Protein 2O7G (pdb70)

Solvent-accessible surface area: 9435 Å² total; per-residue (Å²): 138,79,81,85,39,117,50,6,17,58,48,0,62,39,8,20,178,33,67,9,136,8,9,26,35,0,7,112,46,0,51,111,40,0,76,133,51,0,14,140,75,35,76,105,70,19,0,97,90,10,8,79,43,0,10,10,70,1,5,0,23,4,47,168,12,72,40,226,50,35,0,56,77,45,0,42,31,23,0,123,117,4,4,51,59,91,119,215,108,58,71,77,81,44,119,53,5,18,54,45,0,68,41,7,21,180,34,61,6,129,9,14,22,38,0,6,115,47,0,47,113,36,0,78,123,41,0,15,173,82,36,78,98,65,19,0,96,103,12,8,82,46,0,11,10,74,1,4,1,24,4,50,166,12,74,42,224,49,36,0,47,77,47,0,38,33,23,0,122,118,3,6,63,86,79,105,256

Organism: Mycobacterium tuberculosis (strain ATCC 25618 / H37Rv) (NCBI:txid83332)

B-factor: mean 36.87, std 12.85, range [20.0, 115.13]

Nearest PDB structures (foldseek):
  2o7g-assembl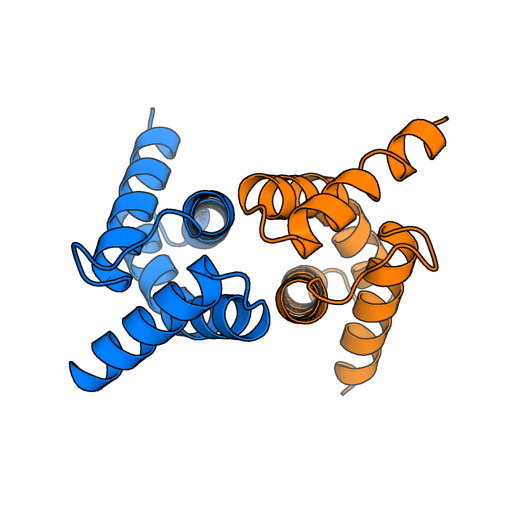y1_A  TM=1.011E+00  e=5.017E-12  Mycobacterium tuberculosis H37Rv
  1or7-assembly3_B  TM=9.271E-01  e=1.040E-03  Escherichia coli
  1or7-assembly3_A  TM=9.168E-01  e=2.052E-03  Escherichia coli
  2mao-assembly1_A  TM=9.004E-01  e=1.732E-03  Escherichia coli DH1
  5or5-assembly1_A  TM=8.502E-01  e=1.380E-03  Escherichia coli K-12

Foldseek 3Di:
DVVLLVLLQVLLQVVLVPDPVSLVVNCVSCLVVLLVLLCPLPHNVCSVVLSVVLSVVCNVCSVVDDPPDTPNVVSVVSSVVSSVVVVD/DVVVLLVLLQVLLLVVLVVDPVSLVVNCVSCLVVLLVLLCVLPHNVCRVVLSVVLSVVCNVCSVPDDPPDGVNVVSVVSSVVSSVVVVD

GO terms:
  GO:0001666 response to hypoxia (P, IEP)
  GO:0009408 response to heat (P, IEP)
  GO:0009410 response to xenobiotic stimulus (P, IEP)
  GO:0009415 response to water (P, IEP)
  GO:0006355 regulation of DNA-templated transcription (P, IDA)

Radius of gyration: 16.18 Å; Cα contacts (8 Å, |Δi|>4): 219; chains: 2; bounding box: 37×31×38 Å

InterPro domains:
  IPR000838 RNA polymerase sigma factor 70, ECF, conserved site [PS01063] (50-81)
  IPR007627 RNA polymerase sigma-70 region 2 [PF04542] (30-93)
  IPR013249 RNA polymerase sigma factor 70, region 4 type 2 [PF08281] (122-174)
  IPR013324 RNA polymerase sigma factor, region 3/4-like [SSF88659] (118-175)
  IPR013325 RNA polymerase sigma factor, region 2 [SSF88946] (6-105)
  IPR014284 RNA polymerase sigma-70-like domain [TIGR02937] (25-174)
  IPR036388 Winged helix-like DNA-binding domain superfamily [G3DSA:1.10.10.10] (116-185)
  IPR039425 RNA polymerase sigma-70-like [PTHR43133] (2-180)

Structure (mmCIF, N/CA/C/O backbone):
data_2O7G
#
_entry.id   2O7G
#
_cell.length_a   85.173
_cell.length_b   85.173
_cell.length_c   79.554
_cell.angle_alpha   90.00
_cell.angle_beta   90.00
_cell.angle_gamma   120.00
#
_symmetry.space_group_name_H-M   'P 61'
#
loop_
_entity.id
_entity.type
_entity.pdbx_description
1 polymer 'Probable RNA polymerase sigma-C factor'
2 non-polymer 'SULFATE ION'
3 water water
#
loop_
_atom_site.group_PDB
_atom_site.id
_atom_site.type_symbol
_atom_site.label_atom_id
_atom_site.label_alt_id
_atom_site.label_comp_id
_atom_site.label_asym_id
_atom_site.label_entity_id
_atom_site.label_seq_id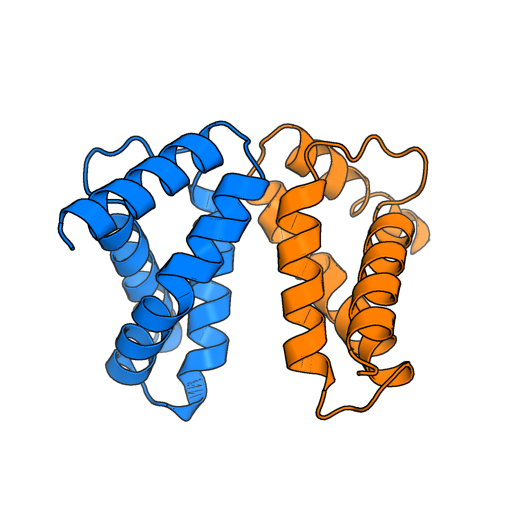
_atom_site.pdbx_PDB_ins_code
_atom_site.Cartn_x
_atom_site.Cartn_y
_atom_site.Cartn_z
_atom_site.occupancy
_atom_site.B_iso_or_equiv
_atom_site.auth_seq_id
_atom_site.auth_comp_id
_atom_site.auth_asym_id
_atom_site.auth_atom_id
_atom_site.pdbx_PDB_model_num
ATOM 1 N N . THR A 1 4 ? -33.562 -15.033 -7.057 1.00 20.00 4 THR A N 1
ATOM 2 C CA . THR A 1 4 ? -33.206 -16.382 -7.481 1.00 20.00 4 THR A CA 1
ATOM 3 C C . THR A 1 4 ? -31.914 -16.382 -8.291 1.00 20.00 4 THR A C 1
ATOM 4 O O . THR A 1 4 ? -31.071 -17.265 -8.134 1.00 64.65 4 THR A O 1
ATOM 8 N N . ALA A 1 5 ? -31.765 -15.385 -9.158 1.00 20.00 5 ALA A N 1
ATOM 9 C CA . ALA A 1 5 ? -30.469 -14.756 -9.387 1.00 20.00 5 ALA A CA 1
ATOM 10 C C . ALA A 1 5 ? -30.053 -13.904 -8.193 1.00 20.00 5 ALA A C 1
ATOM 11 O O . ALA A 1 5 ? -28.867 -13.794 -7.880 1.00 20.00 5 ALA A O 1
ATOM 13 N N . SER A 1 6 ? -31.034 -13.302 -7.530 1.00 20.00 6 SER A N 1
ATOM 14 C CA . SER A 1 6 ? -30.807 -12.658 -6.241 1.00 20.00 6 SER A CA 1
ATOM 15 C C . SER A 1 6 ? -30.337 -13.666 -5.197 1.00 20.00 6 SER A C 1
ATOM 16 O O . SER A 1 6 ? -29.504 -13.351 -4.347 1.00 55.37 6 SER A O 1
ATOM 19 N N . ASP A 1 7 ? -30.877 -14.878 -5.267 1.00 54.88 7 ASP A N 1
ATOM 20 C CA . ASP A 1 7 ? -30.369 -15.982 -4.484 1.00 52.99 7 ASP A CA 1
ATOM 21 C C . ASP A 1 7 ? -28.984 -16.455 -4.782 1.00 50.06 7 ASP A C 1
ATOM 22 O O . ASP A 1 7 ? -28.277 -16.838 -3.911 1.00 49.07 7 ASP A O 1
ATOM 27 N N . ASP A 1 8 ? -28.639 -16.482 -6.042 1.00 46.73 8 ASP A N 1
ATOM 28 C CA . ASP A 1 8 ? -27.273 -16.541 -6.460 1.00 44.63 8 ASP A CA 1
ATOM 29 C C . ASP A 1 8 ? -26.363 -15.444 -6.029 1.00 42.42 8 ASP A C 1
ATOM 30 O O . ASP A 1 8 ? -25.233 -15.676 -5.773 1.00 42.77 8 ASP A O 1
ATOM 35 N N . GLU A 1 9 ? -26.842 -14.230 -5.989 1.00 39.46 9 GLU A N 1
ATOM 36 C CA . GLU A 1 9 ? -26.092 -13.144 -5.454 1.00 36.64 9 GLU A CA 1
ATOM 37 C C . GLU A 1 9 ? -25.847 -13.211 -3.979 1.00 34.73 9 GLU A C 1
ATOM 38 O O . GLU A 1 9 ? -24.793 -12.876 -3.550 1.00 34.18 9 GLU A O 1
ATOM 44 N N . ALA A 1 10 ? -26.806 -13.665 -3.196 1.00 32.87 10 ALA A N 1
ATOM 45 C CA . ALA A 1 10 ? -26.576 -13.806 -1.737 1.00 31.59 10 ALA A CA 1
ATOM 46 C C . ALA A 1 10 ? -25.486 -14.848 -1.483 1.00 31.14 10 ALA A C 1
ATOM 47 O O . ALA A 1 10 ? -24.522 -14.604 -0.712 1.00 31.13 10 ALA A O 1
ATOM 49 N N . VAL A 1 11 ? -25.641 -15.998 -2.157 1.00 29.66 11 VAL A N 1
ATOM 50 C CA . VAL A 1 11 ? -24.696 -17.059 -2.036 1.00 28.83 11 VAL A CA 1
ATOM 51 C C . VAL A 1 11 ? -23.325 -16.578 -2.426 1.00 29.37 11 VAL A C 1
ATOM 52 O O . VAL A 1 11 ? -22.370 -16.846 -1.709 1.00 29.96 11 VAL A O 1
ATOM 56 N N . THR A 1 12 ? -23.206 -15.869 -3.551 1.00 28.79 12 THR A N 1
ATOM 57 C CA . THR A 1 12 ? -21.889 -15.327 -3.911 1.00 27.88 12 THR A CA 1
ATOM 58 C C . THR A 1 12 ? -21.390 -14.318 -2.843 1.00 29.02 12 THR A C 1
ATOM 59 O O . THR A 1 12 ? -20.208 -14.329 -2.483 1.00 29.77 12 THR A O 1
ATOM 63 N N . ALA A 1 13 ? -22.284 -13.452 -2.339 1.00 29.00 13 ALA A N 1
ATOM 64 C CA . ALA A 1 13 ? -21.874 -12.503 -1.314 1.00 29.22 13 ALA A CA 1
ATOM 65 C C . ALA A 1 13 ? -21.411 -13.234 -0.026 1.00 29.67 13 ALA A C 1
ATOM 66 O O . ALA A 1 13 ? -20.371 -12.860 0.518 1.00 30.02 13 ALA A O 1
ATOM 68 N N . LEU A 1 14 ? -22.131 -14.289 0.394 1.00 28.81 14 LEU A N 1
ATOM 69 C CA . LEU A 1 14 ? -21.693 -15.160 1.503 1.00 29.03 14 LEU A CA 1
ATOM 70 C C . LEU A 1 14 ? -20.272 -15.733 1.268 1.00 29.57 14 LEU A C 1
ATOM 71 O O . LEU A 1 14 ? -19.426 -15.794 2.181 1.00 29.52 14 LEU A O 1
ATOM 76 N N . ALA A 1 15 ? -20.026 -16.163 0.031 1.00 29.97 15 ALA A N 1
ATOM 77 C CA . ALA A 1 15 ? -18.797 -16.816 -0.270 1.00 30.47 15 ALA A CA 1
ATOM 78 C C . ALA A 1 15 ? -17.677 -15.797 -0.123 1.00 31.44 15 ALA A C 1
ATOM 79 O O . ALA A 1 15 ? -16.599 -16.123 0.381 1.00 30.76 15 ALA A O 1
ATOM 81 N N . LEU A 1 16 ? -17.963 -14.561 -0.540 1.00 33.37 16 LEU A N 1
ATOM 82 C CA . LEU A 1 16 ? -16.950 -13.503 -0.567 1.00 35.38 16 LEU A CA 1
ATOM 83 C C . LEU A 1 16 ? -16.597 -13.085 0.832 1.00 35.63 16 LEU A C 1
ATOM 84 O O . LEU A 1 16 ? -15.419 -12.905 1.154 1.00 36.80 16 LEU A O 1
ATOM 89 N N . SER A 1 17 ? -17.611 -12.970 1.668 1.00 35.08 17 SER A N 1
ATOM 90 C CA . SER A 1 17 ? -17.378 -12.638 3.040 1.00 35.27 17 SER A CA 1
ATOM 91 C C . SER A 1 17 ? -16.650 -13.799 3.800 1.00 35.39 17 SER A C 1
ATOM 92 O O . SER A 1 17 ? -15.696 -13.543 4.588 1.00 35.68 17 SER A O 1
ATOM 95 N N . ALA A 1 18 ? -17.065 -15.049 3.543 1.00 34.21 18 ALA A N 1
ATOM 96 C CA . ALA A 1 18 ? -16.367 -16.207 4.082 1.00 33.26 18 ALA A CA 1
ATOM 97 C C . ALA A 1 18 ? -14.909 -16.239 3.624 1.00 33.29 18 ALA A C 1
ATOM 98 O O . ALA A 1 18 ? -14.046 -16.451 4.436 1.00 33.10 18 ALA A O 1
ATOM 100 N N . ALA A 1 19 ? -14.625 -16.051 2.338 1.00 33.64 19 ALA A N 1
ATOM 101 C CA . ALA A 1 19 ? -13.242 -15.892 1.870 1.00 34.64 19 ALA A CA 1
ATOM 102 C C . ALA A 1 19 ? -12.441 -14.847 2.699 1.00 35.51 19 ALA A C 1
ATOM 103 O O . ALA A 1 19 ? -11.270 -15.005 2.902 1.00 35.72 19 ALA A O 1
ATOM 105 N N . LYS A 1 20 ? -13.072 -13.777 3.163 1.00 36.67 20 LYS A N 1
ATOM 106 C CA . LYS A 1 20 ? -12.385 -12.807 3.982 1.00 37.98 20 LYS A CA 1
ATOM 107 C C . LYS A 1 20 ? -12.314 -13.188 5.454 1.00 37.61 20 LYS A C 1
ATOM 108 O O . LYS A 1 20 ? -12.020 -12.347 6.271 1.00 39.04 20 LYS A O 1
ATOM 114 N N . GLY A 1 21 ? -12.586 -14.422 5.822 1.00 36.53 21 GLY A N 1
ATOM 115 C CA . GLY A 1 21 ? -12.431 -14.809 7.210 1.00 34.83 21 GLY A CA 1
ATOM 116 C C . GLY A 1 21 ? -13.670 -14.680 8.068 1.00 34.87 21 GLY A C 1
ATOM 117 O O . GLY A 1 21 ? -13.573 -14.812 9.277 1.00 36.06 21 GLY A O 1
ATOM 118 N N . ASN A 1 22 ? -14.842 -14.432 7.490 1.00 34.06 22 ASN A N 1
ATOM 119 C CA . ASN A 1 22 ? -16.080 -14.450 8.268 1.00 33.34 22 ASN A CA 1
ATOM 120 C C . ASN A 1 22 ? -16.670 -15.882 8.439 1.00 33.31 22 ASN A C 1
ATOM 121 O O . ASN A 1 22 ? -17.227 -16.469 7.507 1.00 33.48 22 ASN A O 1
ATOM 126 N N . GLY A 1 23 ? -16.572 -16.438 9.637 1.00 33.04 23 GLY A N 1
ATOM 127 C CA . GLY A 1 23 ? -17.110 -17.751 9.916 1.00 32.13 23 GLY A CA 1
ATOM 128 C C . GLY A 1 23 ? -18.629 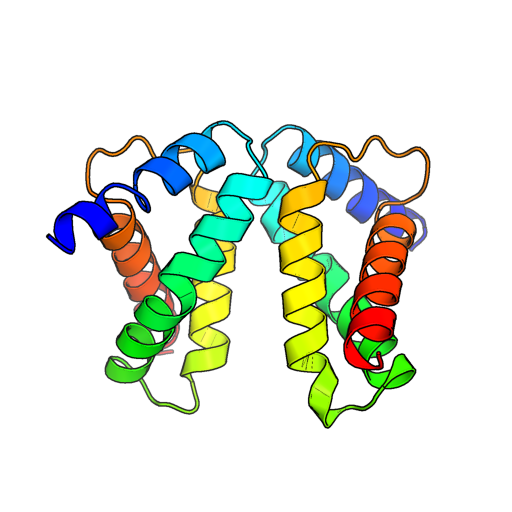-17.862 9.795 1.00 32.58 23 GLY A C 1
ATOM 129 O O . GLY A 1 23 ? -19.132 -18.929 9.354 1.00 31.30 23 GLY A O 1
ATOM 130 N N . ARG A 1 24 ? -19.378 -16.786 10.165 1.00 32.40 24 ARG A N 1
ATOM 131 C CA . ARG A 1 24 ? -20.848 -16.880 10.076 1.00 32.27 24 ARG A CA 1
ATOM 132 C C . ARG A 1 24 ? -21.348 -16.877 8.614 1.00 31.47 24 ARG A C 1
ATOM 133 O O . ARG A 1 24 ? -22.398 -17.462 8.270 1.00 31.62 24 ARG A O 1
ATOM 141 N N . ALA A 1 25 ? -20.574 -16.213 7.768 1.00 30.27 25 ALA A N 1
ATOM 142 C CA . ALA A 1 25 ? -20.802 -16.202 6.356 1.00 29.51 25 ALA A CA 1
ATOM 143 C C . ALA A 1 25 ? -20.544 -17.625 5.854 1.00 29.39 25 ALA A C 1
ATOM 144 O O . ALA A 1 25 ? -21.414 -18.190 5.163 1.00 29.81 25 ALA A O 1
ATOM 146 N N . LEU A 1 26 ? -19.406 -18.230 6.237 1.00 27.91 26 LEU A N 1
ATOM 147 C CA . LEU A 1 26 ? -19.092 -19.584 5.796 1.00 26.94 26 LEU A CA 1
ATOM 148 C C . LEU A 1 26 ? -20.179 -20.550 6.239 1.00 27.11 26 LEU A C 1
ATOM 149 O O . LEU A 1 26 ? -20.660 -21.361 5.472 1.00 28.10 26 LEU A O 1
ATOM 154 N N . GLU A 1 27 ?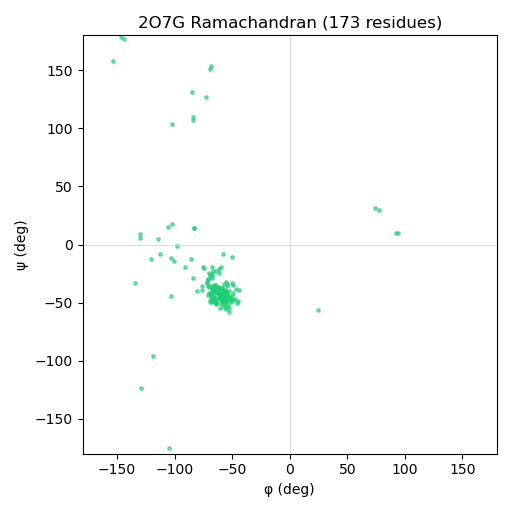 -20.585 -20.456 7.485 1.00 25.68 27 GLU A N 1
ATOM 155 C CA . GLU A 1 27 ? -21.577 -21.358 7.947 1.00 25.47 27 GLU A CA 1
ATOM 156 C C . GLU A 1 27 ? -22.859 -21.245 7.114 1.00 26.07 27 GLU A C 1
ATOM 157 O O . GLU A 1 27 ? -23.411 -22.265 6.655 1.00 26.53 27 GLU A O 1
ATOM 163 N N . ALA A 1 28 ? -23.343 -20.006 6.965 1.00 26.49 28 ALA A N 1
ATOM 164 C CA . ALA A 1 28 ? -24.579 -19.686 6.244 1.00 26.18 28 ALA A CA 1
ATOM 165 C C . ALA A 1 28 ? -24.468 -20.170 4.786 1.00 26.29 28 ALA A C 1
ATOM 166 O O . ALA A 1 28 ? -25.378 -20.792 4.286 1.00 27.26 28 ALA A O 1
ATOM 168 N N . PHE A 1 29 ? -23.330 -19.938 4.144 1.00 25.59 29 PHE A N 1
ATOM 169 C CA . PHE A 1 29 ? -23.089 -20.424 2.806 1.00 25.45 29 PHE A CA 1
ATOM 170 C C . PHE A 1 29 ? -23.276 -21.932 2.689 1.00 26.07 29 PHE A C 1
ATOM 171 O O . PHE A 1 29 ? -23.872 -22.430 1.699 1.00 26.91 29 PHE A O 1
ATOM 179 N N . ILE A 1 30 ? -22.760 -22.674 3.671 1.00 26.03 30 ILE A N 1
ATOM 180 C CA . ILE A 1 30 ? -22.895 -24.136 3.663 1.00 25.86 30 ILE A CA 1
ATOM 181 C C . ILE A 1 30 ? -24.331 -24.568 3.839 1.00 26.14 30 ILE A C 1
ATOM 182 O O . ILE A 1 30 ? -24.821 -25.423 3.106 1.00 27.30 30 ILE A O 1
ATOM 187 N N . LYS A 1 31 ? -25.028 -23.959 4.784 1.00 26.44 31 LYS A N 1
ATOM 188 C CA . LYS A 1 31 ? -26.475 -24.139 4.915 1.00 26.22 31 LYS A CA 1
ATOM 189 C C . LYS A 1 31 ? -27.194 -23.818 3.611 1.00 25.99 31 LYS A C 1
ATOM 190 O O . LYS A 1 31 ? -28.035 -24.591 3.134 1.00 26.26 31 LYS A O 1
ATOM 196 N N . ALA A 1 32 ? -26.832 -22.709 2.994 1.00 25.16 32 ALA A N 1
ATOM 197 C CA . ALA A 1 32 ? -27.541 -22.269 1.819 1.00 25.47 32 ALA A CA 1
ATOM 198 C C . ALA A 1 32 ? -27.313 -23.172 0.614 1.00 25.97 32 ALA A C 1
ATOM 199 O O . ALA A 1 32 ? -28.152 -23.222 -0.224 1.00 26.30 32 ALA A O 1
ATOM 201 N N . THR A 1 33 ? -26.196 -23.882 0.528 1.00 26.82 33 THR A N 1
ATOM 202 C CA . THR A 1 33 ? -25.899 -24.621 -0.691 1.00 27.50 33 THR A CA 1
ATOM 203 C C . THR A 1 33 ? -25.938 -26.113 -0.505 1.00 28.88 33 THR A C 1
ATOM 204 O O . THR A 1 33 ? -25.852 -26.846 -1.498 1.00 28.45 33 THR A O 1
ATOM 208 N N . GLN A 1 34 ? -26.062 -26.576 0.738 1.00 31.07 34 GLN A N 1
ATOM 209 C CA . GLN A 1 34 ? -25.938 -28.019 1.014 1.00 35.07 34 GLN A CA 1
ATOM 210 C C . GLN A 1 34 ? -26.861 -28.898 0.129 1.00 35.68 34 GLN A C 1
ATOM 211 O O . GLN A 1 34 ? -26.514 -29.974 -0.342 1.00 35.58 34 GLN A O 1
ATOM 217 N N . GLN A 1 35 ? -28.061 -28.414 -0.072 1.00 37.48 35 GLN A N 1
ATOM 218 C CA . GLN A 1 35 ? -29.082 -29.130 -0.780 1.00 39.28 35 GLN A CA 1
ATOM 219 C C . GLN A 1 35 ? -28.745 -29.247 -2.265 1.00 37.79 35 GLN A C 1
ATOM 220 O O . GLN A 1 35 ? -28.860 -30.339 -2.843 1.00 37.39 35 GLN A O 1
ATOM 226 N N . ASP A 1 36 ? -28.364 -28.128 -2.882 1.00 35.91 36 ASP A N 1
ATOM 227 C CA . ASP A 1 36 ? -27.828 -28.174 -4.237 1.00 35.30 36 ASP A CA 1
ATOM 228 C C . ASP A 1 36 ? -26.643 -29.106 -4.414 1.00 34.92 36 ASP A C 1
ATOM 229 O O . ASP A 1 36 ? -26.570 -29.764 -5.438 1.00 36.08 36 ASP A O 1
ATOM 234 N N . VAL A 1 37 ? -25.698 -29.140 -3.473 1.00 33.60 37 VAL A N 1
ATOM 235 C CA . VAL A 1 37 ? -24.542 -29.991 -3.623 1.00 32.21 37 VAL A CA 1
ATOM 236 C C . VAL A 1 37 ? -25.001 -31.433 -3.552 1.00 32.66 37 VAL A C 1
ATOM 237 O O . VAL A 1 37 ? -24.627 -32.278 -4.376 1.00 32.07 37 VAL A O 1
ATOM 241 N N . TRP A 1 38 ? -25.859 -31.717 -2.589 1.00 33.73 38 TRP A N 1
ATOM 242 C CA . TRP A 1 38 ? -26.335 -33.085 -2.441 1.00 34.16 38 TRP A CA 1
ATOM 243 C C . TRP A 1 38 ? -27.065 -33.539 -3.686 1.00 34.28 38 TRP A C 1
ATOM 244 O O . TRP A 1 38 ? -26.694 -34.512 -4.242 1.00 34.10 38 TRP A O 1
ATOM 255 N N . ARG A 1 39 ? -28.071 -32.834 -4.163 1.00 34.77 39 ARG A N 1
ATOM 256 C CA . ARG A 1 39 ? -28.703 -33.260 -5.412 1.00 36.18 39 ARG A CA 1
ATOM 257 C C . ARG A 1 39 ? -27.777 -33.493 -6.636 1.00 35.45 39 ARG A C 1
ATOM 258 O O . ARG A 1 39 ? -27.861 -34.514 -7.316 1.00 35.60 39 ARG A O 1
ATOM 266 N N . PHE A 1 40 ? -26.878 -32.560 -6.895 1.00 34.25 40 PHE A N 1
ATOM 267 C CA . PHE A 1 40 ? -25.882 -32.731 -7.945 1.00 33.29 40 PHE A CA 1
ATOM 268 C C . PHE A 1 40 ? -25.032 -34.024 -7.743 1.00 33.56 40 PHE A C 1
ATOM 269 O O . PHE A 1 40 ? -24.836 -34.886 -8.614 1.00 33.26 40 PHE A O 1
ATOM 277 N N . VAL A 1 41 ? -24.520 -34.166 -6.554 1.00 33.85 41 VAL A N 1
ATOM 278 C CA . VAL A 1 41 ? -23.652 -35.262 -6.245 1.00 33.44 41 VAL A CA 1
ATOM 279 C C . VAL A 1 41 ? -24.402 -36.649 -6.251 1.00 34.11 41 VAL A C 1
ATOM 280 O O . VAL A 1 41 ? -23.851 -37.674 -6.717 1.00 33.22 41 VAL A O 1
ATOM 284 N N . ALA A 1 42 ? -25.673 -36.655 -5.796 1.00 34.91 42 ALA A N 1
ATOM 285 C CA . ALA A 1 42 ? -26.550 -37.845 -5.704 1.00 35.66 42 ALA A CA 1
ATOM 286 C C . ALA A 1 42 ? -26.672 -38.423 -7.077 1.00 38.16 42 ALA A C 1
ATOM 287 O O . ALA A 1 42 ? -27.180 -39.527 -7.355 1.00 40.55 42 ALA A O 1
ATOM 289 N N . TYR A 1 43 ? -26.157 -37.706 -8.006 1.00 39.00 43 TYR A N 1
ATOM 290 C CA . TYR A 1 43 ? -26.746 -37.881 -9.201 1.00 38.97 43 TYR A CA 1
ATOM 291 C C . TYR A 1 43 ? -25.715 -38.033 -10.308 1.00 39.34 43 TYR A C 1
ATOM 292 O O . TYR A 1 43 ? -25.932 -38.793 -11.242 1.00 39.72 43 TYR A O 1
ATOM 301 N N . LEU A 1 44 ? -24.587 -37.339 -10.159 1.00 39.17 44 LEU A N 1
ATOM 302 C CA . LEU A 1 44 ? -23.343 -37.807 -10.694 1.00 39.14 44 LEU A CA 1
ATOM 303 C C . LEU A 1 44 ? -22.977 -39.208 -10.166 1.00 40.63 44 LEU A C 1
ATOM 304 O O . LEU A 1 44 ? -22.381 -39.979 -10.929 1.00 41.58 44 LEU A O 1
ATOM 309 N N . SER A 1 45 ? -23.307 -39.569 -8.907 1.00 41.68 45 SER A N 1
ATOM 310 C CA . SER A 1 45 ? -23.222 -41.002 -8.538 1.00 43.62 45 SER A CA 1
ATOM 311 C C . SER A 1 45 ? -24.532 -41.648 -8.098 1.00 44.92 45 SER A C 1
ATOM 312 O O . SER A 1 45 ? -25.308 -42.115 -8.962 1.00 45.90 45 SER A O 1
ATOM 315 N N . ASP A 1 46 ? -24.793 -41.714 -6.790 1.00 45.20 46 ASP A N 1
ATOM 316 C CA . ASP A 1 46 ?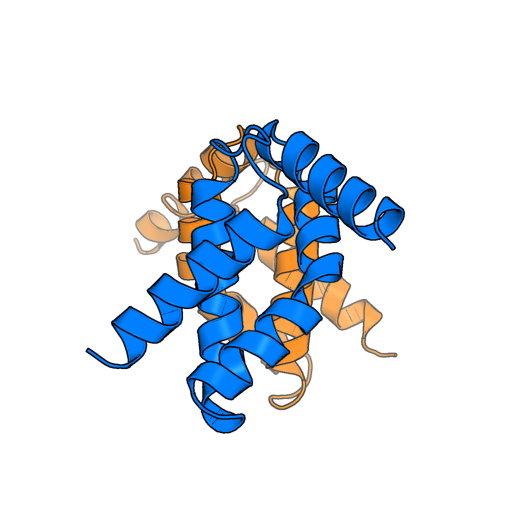 -26.071 -42.286 -6.346 1.00 45.70 46 ASP A CA 1
ATOM 317 C C . ASP A 1 46 ? -26.461 -41.705 -5.000 1.00 45.44 46 ASP A C 1
ATOM 318 O O . ASP A 1 46 ? -25.594 -41.214 -4.249 1.00 46.01 46 ASP A O 1
ATOM 323 N N . VAL A 1 47 ? -27.763 -41.777 -4.706 1.00 44.75 47 VAL A N 1
ATOM 324 C CA . VAL A 1 47 ? -28.322 -41.429 -3.403 1.00 43.93 47 VAL A CA 1
ATOM 325 C C . VAL A 1 47 ? -27.479 -42.015 -2.233 1.00 44.24 47 VAL A C 1
ATOM 326 O O . VAL A 1 47 ? -27.229 -41.358 -1.217 1.00 44.67 47 VAL A O 1
ATOM 330 N N . GLY A 1 48 ? -26.986 -43.231 -2.384 1.00 43.93 48 GLY A N 1
ATOM 331 C CA . GLY A 1 48 ? -26.258 -43.841 -1.285 1.00 43.45 48 GLY A CA 1
ATOM 332 C C . GLY A 1 48 ? -24.943 -43.180 -0.918 1.00 43.66 48 GLY A C 1
ATOM 333 O O . GLY A 1 48 ? -24.593 -43.143 0.236 1.00 43.72 48 GLY A O 1
ATOM 334 N N . SER A 1 49 ? -24.202 -42.661 -1.899 1.00 43.46 49 SER A N 1
ATOM 335 C CA . SER A 1 49 ? -22.891 -42.064 -1.625 1.00 42.67 49 SER A CA 1
ATOM 336 C C . SER A 1 49 ? -22.939 -40.535 -1.511 1.00 41.86 49 SER A C 1
ATOM 337 O O . SER A 1 49 ? -21.894 -39.900 -1.249 1.00 42.38 49 SER A O 1
ATOM 340 N N . ALA A 1 50 ? -24.135 -39.956 -1.696 1.00 40.16 50 ALA A N 1
ATOM 341 C CA . ALA A 1 50 ? -24.302 -38.497 -1.782 1.00 39.09 50 ALA A CA 1
ATOM 342 C C . ALA A 1 50 ? -23.890 -37.770 -0.512 1.00 38.84 50 ALA A C 1
ATOM 343 O O . ALA A 1 50 ? -23.270 -36.737 -0.571 1.00 39.45 50 ALA A O 1
ATOM 345 N N . ASP A 1 51 ? -24.214 -38.329 0.650 1.00 39.19 51 ASP A N 1
ATOM 346 C CA . ASP A 1 51 ? -23.798 -37.751 1.955 1.00 37.92 51 ASP A CA 1
ATOM 347 C C . ASP A 1 51 ? -22.311 -37.602 2.086 1.00 37.37 51 ASP A C 1
ATOM 348 O O . ASP A 1 51 ? -21.857 -36.510 2.378 1.00 37.21 51 ASP A O 1
ATOM 353 N N . ASP A 1 52 ? -21.572 -38.694 1.873 1.00 37.09 52 ASP A N 1
ATOM 354 C CA . ASP A 1 52 ? -20.108 -38.685 1.880 1.00 37.08 52 ASP A CA 1
ATOM 355 C C . ASP A 1 52 ? -19.548 -37.657 0.925 1.00 36.12 52 ASP A C 1
ATOM 356 O O . ASP A 1 52 ? -18.648 -36.915 1.276 1.00 36.44 52 ASP A O 1
ATOM 360 N N . LEU A 1 53 ? -20.043 -37.652 -0.304 1.00 35.01 53 LEU A N 1
ATOM 361 C CA . LEU A 1 53 ? -19.516 -36.780 -1.328 1.00 34.17 53 LEU A CA 1
ATOM 362 C C . LEU A 1 53 ? -19.885 -35.316 -1.056 1.00 34.15 53 LEU A C 1
ATOM 363 O O . LEU A 1 53 ? -19.078 -34.388 -1.304 1.00 33.56 53 LEU A O 1
ATOM 368 N N . THR A 1 54 ? -21.089 -35.097 -0.513 1.00 33.12 54 THR A N 1
ATOM 369 C CA . THR A 1 54 ? -21.463 -33.762 -0.078 1.00 32.67 54 THR A CA 1
ATOM 370 C C . THR A 1 54 ? -20.509 -33.205 1.003 1.00 33.26 54 THR A C 1
ATOM 371 O O . THR A 1 54 ? -20.048 -32.089 0.867 1.00 33.76 54 THR A O 1
ATOM 375 N N . GLN A 1 55 ? -20.192 -33.982 2.043 1.00 33.55 55 GLN A N 1
ATOM 376 C CA . GLN A 1 55 ? -19.179 -33.588 3.064 1.00 34.50 55 GLN A CA 1
ATOM 377 C C . GLN A 1 55 ? -17.927 -33.067 2.428 1.00 33.07 55 GLN A C 1
ATOM 378 O O . GLN A 1 55 ? -17.223 -32.292 3.058 1.00 33.48 55 GLN A O 1
ATOM 384 N N . GLU A 1 56 ? -17.483 -33.638 1.316 1.00 31.69 56 GLU A N 1
ATOM 385 C CA . GLU A 1 56 ? -16.098 -34.008 1.103 1.00 30.46 56 GLU A CA 1
ATOM 386 C C . GLU A 1 56 ? -15.957 -32.726 0.188 1.00 29.04 56 GLU A C 1
ATOM 387 O O . GLU A 1 56 ? -15.069 -31.898 0.348 1.00 27.80 56 GLU A O 1
ATOM 393 N N . THR A 1 57 ? -16.946 -32.518 -0.673 1.00 27.77 57 THR A N 1
ATOM 394 C CA . THR A 1 57 ? -17.135 -31.221 -1.334 1.00 27.35 57 THR A CA 1
ATOM 395 C C . THR A 1 57 ? -17.030 -30.023 -0.395 1.00 26.70 57 THR A C 1
ATOM 396 O O . THR A 1 57 ? -16.249 -29.089 -0.660 1.00 26.62 57 THR A O 1
ATOM 400 N N . PHE A 1 58 ? -17.757 -30.051 0.718 1.00 25.22 58 PHE A N 1
ATOM 401 C CA . PHE A 1 58 ? -17.657 -28.939 1.654 1.00 24.42 58 PHE A CA 1
ATOM 402 C C . PHE A 1 58 ? -16.320 -28.811 2.351 1.00 25.67 58 PHE A C 1
ATOM 403 O O . PHE A 1 58 ? -15.838 -27.691 2.597 1.00 26.25 58 PHE A O 1
ATOM 411 N N . LEU A 1 59 ? -15.709 -29.949 2.704 1.00 25.92 59 LEU A N 1
ATOM 412 C CA . LEU A 1 59 ? -14.381 -29.919 3.269 1.00 25.39 59 LEU A CA 1
ATOM 413 C C . LEU A 1 59 ? -13.393 -29.171 2.310 1.00 25.55 59 LEU A C 1
ATOM 414 O O . LEU A 1 59 ? -12.813 -28.131 2.681 1.00 24.72 59 LEU A O 1
ATOM 419 N N . ARG A 1 60 ? -13.310 -29.633 1.047 1.00 25.87 60 ARG A N 1
ATOM 420 C CA . ARG A 1 60 ? -12.536 -28.929 0.012 1.00 25.76 60 ARG A CA 1
ATOM 421 C C . ARG A 1 60 ? -13.043 -27.530 -0.155 1.00 26.04 60 ARG A C 1
ATOM 422 O O . ARG A 1 60 ? -12.246 -26.637 -0.314 1.00 27.14 60 ARG A O 1
ATOM 430 N N . ALA A 1 61 ? -14.357 -27.315 -0.117 1.00 25.79 61 ALA A N 1
ATOM 431 C CA . ALA A 1 61 ? -14.817 -25.919 -0.221 1.00 25.54 61 ALA A CA 1
ATOM 432 C C . ALA A 1 61 ? -14.176 -25.076 0.884 1.00 25.37 61 ALA A C 1
ATOM 433 O O . ALA A 1 61 ? -13.632 -24.002 0.596 1.00 26.16 61 ALA A O 1
ATOM 435 N N . ILE A 1 62 ? -14.223 -25.563 2.128 1.00 25.42 62 ILE A N 1
ATOM 436 C CA . ILE A 1 62 ? -13.705 -24.809 3.278 1.00 25.56 62 ILE A CA 1
ATOM 437 C C . ILE A 1 62 ? -12.225 -24.458 3.039 1.00 26.18 62 ILE A C 1
ATOM 438 O O . ILE A 1 62 ? -11.791 -23.310 3.200 1.00 25.78 62 ILE A O 1
ATOM 443 N N . GLY A 1 63 ? -11.496 -25.449 2.565 1.00 27.16 63 GLY A N 1
ATOM 444 C CA . GLY A 1 63 ? -10.101 -25.272 2.267 1.00 28.69 63 GLY A CA 1
ATOM 445 C C . GLY A 1 63 ? -9.780 -24.341 1.108 1.00 30.05 63 GLY A C 1
ATOM 446 O O . GLY A 1 63 ? -8.659 -23.790 1.081 1.00 31.83 63 GLY A O 1
ATOM 447 N N . ALA A 1 64 ? -10.693 -24.156 0.145 1.00 30.20 64 ALA A N 1
ATOM 448 C CA . ALA A 1 64 ? -10.412 -23.300 -1.036 1.00 30.96 64 ALA A CA 1
ATOM 449 C C . ALA A 1 64 ? -11.026 -21.898 -0.924 1.00 32.68 64 ALA A C 1
ATOM 450 O O . ALA A 1 64 ? -10.612 -20.944 -1.586 1.00 33.66 64 ALA A O 1
ATOM 452 N N . ILE A 1 65 ? -11.932 -21.708 -0.004 1.00 34.15 65 ILE A N 1
ATOM 453 C CA . ILE A 1 65 ? -12.734 -20.540 -0.071 1.00 34.74 65 ILE A CA 1
ATOM 454 C C . ILE A 1 65 ? -12.003 -19.255 0.081 1.00 37.11 65 ILE A C 1
ATOM 455 O O . ILE A 1 65 ? -12.456 -18.246 -0.363 1.00 37.93 65 ILE A O 1
ATOM 460 N N . PRO A 1 66 ? -10.844 -19.280 0.690 1.00 38.75 66 PRO A N 1
ATOM 461 C CA . PRO A 1 66 ? -10.085 -18.066 0.844 1.00 40.25 66 PRO A CA 1
ATOM 462 C C . PRO A 1 66 ? -9.575 -17.527 -0.453 1.00 41.05 66 PRO A C 1
ATOM 463 O O . PRO A 1 66 ? -9.252 -16.376 -0.553 1.00 42.65 66 PRO A O 1
ATOM 467 N N . ARG A 1 67 ? -9.520 -18.353 -1.461 1.00 20.00 67 ARG A N 1
ATOM 468 C CA . ARG A 1 67 ? -9.119 -17.901 -2.757 1.00 20.00 67 ARG A CA 1
ATOM 469 C C . ARG A 1 67 ? -10.283 -17.715 -3.705 1.00 20.00 67 ARG A C 1
ATOM 470 O O . ARG A 1 67 ? -10.110 -17.667 -4.887 1.00 44.51 67 ARG A O 1
ATOM 478 N N . PHE A 1 68 ? -11.481 -17.626 -3.186 1.00 43.35 68 PHE A N 1
ATOM 479 C CA . PHE A 1 68 ? -12.594 -17.338 -4.028 1.00 42.94 68 PHE A CA 1
ATOM 480 C C . PHE A 1 68 ? -12.651 -15.858 -4.165 1.00 44.74 68 PHE A C 1
ATOM 481 O O . PHE A 1 68 ? -12.572 -15.152 -3.199 1.00 45.25 68 PHE A O 1
ATOM 489 N N . SER A 1 69 ? -12.771 -15.379 -5.382 1.00 45.84 69 SER A N 1
ATOM 490 C CA . SER A 1 69 ? -12.846 -13.918 -5.620 1.00 47.32 69 SER A CA 1
ATOM 491 C C . SER A 1 69 ? -14.013 -13.492 -6.530 1.00 47.55 69 SER A C 1
ATOM 492 O O . SER A 1 69 ? -14.123 -12.298 -6.865 1.00 47.85 69 SER A O 1
ATOM 495 N N . ALA A 1 70 ? -14.876 -14.437 -6.909 1.00 47.38 70 ALA A N 1
ATOM 496 C CA . ALA A 1 70 ? -16.066 -14.143 -7.740 1.00 47.21 70 ALA A CA 1
ATOM 497 C C . ALA A 1 70 ? -15.740 -13.954 -9.237 1.00 47.34 70 ALA A C 1
ATOM 498 O O . ALA A 1 70 ? -16.448 -13.255 -9.973 1.00 46.80 70 ALA A O 1
ATOM 500 N N . ARG A 1 71 ? -14.691 -14.626 -9.692 1.00 47.59 71 ARG A N 1
ATOM 501 C CA . ARG A 1 71 ? -14.481 -14.699 -11.133 1.00 48.85 71 ARG A CA 1
ATOM 502 C C . ARG A 1 71 ? -15.692 -15.398 -11.750 1.00 46.63 71 ARG A C 1
ATOM 503 O O . ARG A 1 71 ? -15.983 -15.209 -12.892 1.00 47.60 71 ARG A O 1
ATOM 511 N N . SER A 1 72 ? -16.438 -16.152 -10.953 1.00 45.08 72 SER A N 1
ATOM 512 C CA . SER A 1 72 ? -17.697 -16.806 -11.367 1.00 42.56 72 SER A CA 1
ATOM 513 C C . SER A 1 72 ? -18.638 -16.769 -10.161 1.00 40.89 72 SER A C 1
ATOM 514 O O . SER A 1 72 ? -18.221 -16.311 -9.107 1.00 40.65 72 SER A O 1
ATOM 517 N N . SER A 1 73 ? -19.884 -17.244 -10.277 1.00 38.29 73 SER A N 1
ATOM 518 C CA . SER A 1 73 ? -20.683 -17.325 -9.070 1.00 36.65 73 SER A CA 1
ATOM 519 C C . SER A 1 73 ? -20.120 -18.416 -8.087 1.00 36.55 73 SER A C 1
ATOM 520 O O . SER A 1 73 ? -19.491 -19.400 -8.516 1.00 36.92 73 SER A O 1
ATOM 523 N N . ALA A 1 74 ? -20.371 -18.245 -6.792 1.00 35.16 74 ALA A N 1
ATOM 524 C CA . ALA A 1 74 ? -20.013 -19.231 -5.776 1.00 34.27 74 ALA A CA 1
ATOM 525 C C . ALA A 1 74 ? -20.654 -20.582 -6.070 1.00 34.07 74 ALA A C 1
ATOM 526 O O . ALA A 1 74 ? -20.020 -21.615 -5.888 1.00 34.03 74 ALA A O 1
ATOM 528 N N . ARG A 1 75 ? -21.899 -20.585 -6.535 1.00 34.48 75 ARG A N 1
ATOM 529 C CA . ARG A 1 75 ? -22.568 -21.836 -6.950 1.00 35.12 75 ARG A CA 1
ATOM 530 C C . ARG A 1 75 ? -21.804 -22.595 -8.063 1.00 34.34 75 ARG A C 1
ATOM 531 O O . ARG A 1 75 ? -21.692 -23.816 -7.979 1.00 34.64 75 ARG A O 1
ATOM 539 N N . THR A 1 76 ? -21.274 -21.900 -9.071 1.00 32.27 76 THR A N 1
ATOM 540 C CA . THR A 1 76 ? -20.511 -22.588 -10.090 1.00 31.49 76 THR A CA 1
ATOM 541 C C . THR A 1 76 ? -19.177 -23.111 -9.542 1.00 31.29 76 THR A C 1
ATOM 542 O O . THR A 1 76 ? -18.807 -24.268 -9.759 1.00 31.89 76 THR A O 1
ATOM 546 N N . TRP A 1 77 ? -18.454 -22.232 -8.866 1.00 29.78 77 TRP A N 1
ATOM 547 C CA . TRP A 1 77 ? -17.249 -22.569 -8.171 1.00 29.54 77 TRP A CA 1
ATOM 548 C C . TRP A 1 77 ? -17.435 -23.841 -7.300 1.00 29.74 77 TRP A C 1
ATOM 549 O O . TRP A 1 77 ? -16.605 -24.793 -7.333 1.00 30.24 77 TRP A O 1
ATOM 560 N N . LEU A 1 78 ? -18.537 -23.862 -6.550 1.00 28.28 78 LEU A N 1
ATOM 561 C CA . LEU A 1 78 ? -18.774 -24.912 -5.598 1.00 27.34 78 LEU A CA 1
ATOM 562 C C . LEU A 1 78 ? -19.093 -26.198 -6.301 1.00 28.05 78 LEU A C 1
ATOM 563 O O . LEU A 1 78 ? -18.598 -27.270 -5.903 1.00 28.53 78 LEU A O 1
ATOM 568 N N . LEU A 1 79 ? -19.938 -26.119 -7.334 1.00 28.61 79 LEU A N 1
ATOM 569 C CA . LEU A 1 79 ? -20.273 -27.313 -8.138 1.00 27.73 79 LEU A CA 1
ATOM 570 C C . LEU A 1 79 ? -19.078 -27.802 -8.934 1.00 27.37 79 LEU A C 1
ATOM 571 O O . LEU A 1 79 ? -18.949 -28.999 -9.115 1.00 27.42 79 LEU A O 1
ATOM 576 N N . ALA A 1 80 ? -18.158 -26.907 -9.307 1.00 26.89 80 ALA A N 1
ATOM 577 C CA . ALA A 1 80 ? -16.881 -27.332 -9.909 1.00 25.98 80 ALA A CA 1
ATOM 578 C C . ALA A 1 80 ? -16.090 -28.187 -8.907 1.00 26.55 80 ALA A C 1
ATOM 579 O O . ALA A 1 80 ? -15.486 -29.194 -9.262 1.00 27.18 80 ALA A O 1
ATOM 581 N N . ILE A 1 81 ? -16.126 -27.823 -7.635 1.00 26.96 81 ILE A N 1
ATOM 582 C CA . ILE A 1 81 ? -15.449 -28.650 -6.638 1.00 27.26 81 ILE A CA 1
ATOM 583 C C . ILE A 1 81 ? -16.138 -29.978 -6.558 1.00 28.63 81 ILE A C 1
ATOM 584 O O . ILE A 1 81 ? -15.456 -31.006 -6.621 1.00 30.31 81 ILE A O 1
ATOM 589 N N . ALA A 1 82 ? -17.465 -29.968 -6.444 1.00 28.86 82 ALA A N 1
ATOM 590 C CA . ALA A 1 82 ? -18.260 -31.202 -6.437 1.00 29.65 82 ALA A CA 1
ATOM 591 C C . ALA A 1 82 ? -17.927 -32.174 -7.572 1.00 30.44 82 ALA A C 1
ATOM 592 O O . ALA A 1 82 ? -17.888 -33.376 -7.348 1.00 30.31 82 ALA A O 1
ATOM 594 N N . ARG A 1 83 ? -17.718 -31.668 -8.783 1.00 31.41 83 ARG A N 1
ATOM 595 C CA . ARG A 1 83 ? -17.264 -32.523 -9.855 1.00 33.12 83 ARG A CA 1
ATOM 596 C C . ARG A 1 83 ? -15.995 -33.260 -9.633 1.00 34.22 83 ARG A C 1
ATOM 597 O O . ARG A 1 83 ? -15.927 -34.476 -9.924 1.00 33.95 83 ARG A O 1
ATOM 605 N N . HIS A 1 84 ? -14.988 -32.525 -9.143 1.00 34.79 84 HIS A N 1
ATOM 606 C CA . HIS A 1 84 ? -13.732 -33.123 -8.890 1.00 35.80 84 HIS A CA 1
ATOM 607 C C . HIS A 1 84 ? -13.974 -34.220 -7.869 1.00 35.30 84 HIS A C 1
ATOM 608 O O . HIS A 1 84 ? -13.458 -35.328 -8.024 1.00 35.81 84 HIS A O 1
ATOM 615 N N . VAL A 1 85 ? -14.823 -33.959 -6.876 1.00 34.57 85 VAL A N 1
ATOM 616 C CA . VAL A 1 85 ? -15.000 -34.900 -5.771 1.00 33.83 85 VAL A CA 1
ATOM 617 C C . VAL A 1 85 ? -15.594 -36.203 -6.300 1.00 34.28 85 VAL A C 1
ATOM 618 O O . VAL A 1 85 ? -15.111 -37.295 -6.054 1.00 33.89 85 VAL A O 1
ATOM 622 N N . VAL A 1 86 ? -16.654 -36.083 -7.058 1.00 35.41 86 VAL A N 1
ATOM 623 C CA . VAL A 1 86 ? -17.201 -37.256 -7.723 1.00 36.32 86 VAL A CA 1
ATOM 624 C C . VAL A 1 86 ? -16.210 -37.947 -8.712 1.00 36.87 86 VAL A C 1
ATOM 625 O O . VAL A 1 86 ? -16.110 -39.170 -8.702 1.00 36.27 86 VAL A O 1
ATOM 629 N N . ALA A 1 87 ? -15.484 -37.165 -9.526 1.00 37.72 87 ALA A N 1
ATOM 630 C CA . ALA A 1 87 ? -14.456 -37.713 -10.407 1.00 38.67 87 ALA A CA 1
ATOM 631 C C . ALA A 1 87 ? -13.477 -38.587 -9.590 1.00 40.25 87 ALA A C 1
ATOM 632 O O . ALA A 1 87 ? -13.379 -39.788 -9.876 1.00 41.35 87 ALA A O 1
ATOM 634 N N . ASP A 1 88 ? -12.817 -38.041 -8.555 1.00 40.89 88 ASP A N 1
ATOM 635 C CA . ASP A 1 88 ? -11.995 -38.873 -7.672 1.00 41.70 88 ASP A CA 1
ATOM 636 C C . ASP A 1 88 ? -12.691 -40.122 -7.144 1.00 43.34 88 ASP A C 1
ATOM 637 O O . ASP A 1 88 ? -12.108 -41.181 -7.137 1.00 43.83 88 ASP A O 1
ATOM 642 N N . HIS A 1 89 ? -13.940 -40.009 -6.708 1.00 46.12 89 HIS A N 1
ATOM 643 C CA . HIS A 1 89 ? -14.662 -41.135 -6.099 1.00 48.85 89 HIS A CA 1
ATOM 644 C C . HIS A 1 89 ? -14.800 -42.264 -7.095 1.00 50.97 89 HIS A C 1
ATOM 645 O O . HIS A 1 89 ? -14.962 -43.411 -6.716 1.00 52.03 89 HIS A O 1
ATOM 652 N N . ILE A 1 90 ? -14.760 -41.967 -8.381 1.00 52.99 90 ILE A N 1
ATOM 653 C CA . ILE A 1 90 ? -14.886 -43.062 -9.317 1.00 54.84 90 ILE A CA 1
ATOM 654 C C . ILE A 1 90 ? -13.558 -43.409 -9.988 1.00 56.03 90 ILE A C 1
ATOM 655 O O . ILE A 1 90 ? -13.572 -44.053 -10.972 1.00 56.26 90 ILE A O 1
ATOM 660 N N . ARG A 1 91 ? -12.410 -42.949 -9.484 1.00 57.35 91 ARG A N 1
ATOM 661 C CA . ARG A 1 91 ? -11.118 -43.318 -10.095 1.00 58.14 91 ARG A CA 1
ATOM 662 C C . ARG A 1 91 ? -10.554 -44.486 -9.334 1.00 57.68 91 ARG A C 1
ATOM 663 O O . ARG A 1 91 ? -11.201 -45.509 -9.259 1.00 58.21 91 ARG A O 1
ATOM 671 N N . ALA B 1 3 ? 1.236 -39.006 24.556 1.00 20.00 3 ALA B N 1
ATOM 672 C CA . ALA B 1 3 ? 1.259 -37.579 24.340 1.00 20.00 3 ALA B CA 1
ATOM 673 C C . ALA B 1 3 ? 0.750 -37.186 22.949 1.00 20.00 3 ALA B C 1
ATOM 674 O O . ALA B 1 3 ? 1.141 -36.152 22.409 1.00 20.00 3 ALA B O 1
ATOM 676 N N . THR B 1 4 ? -0.146 -37.991 22.379 1.00 20.00 4 THR B N 1
ATOM 677 C CA . THR B 1 4 ? -1.567 -37.823 22.589 1.00 20.00 4 THR B CA 1
ATOM 678 C C . THR B 1 4 ? -1.975 -36.420 22.982 1.00 20.00 4 THR B C 1
ATOM 679 O O . THR B 1 4 ? -2.785 -35.818 22.331 1.00 64.22 4 THR B O 1
ATOM 680 N N . ALA B 1 5 ? -1.408 -35.889 24.048 1.00 62.83 5 ALA B N 1
ATOM 681 C CA . ALA B 1 5 ? -1.502 -34.478 24.330 1.00 61.63 5 ALA B CA 1
ATOM 682 C C . ALA B 1 5 ? -0.694 -33.662 23.339 1.00 60.71 5 ALA B C 1
ATOM 683 O O . ALA B 1 5 ? -0.897 -32.488 23.190 1.00 61.41 5 ALA B O 1
ATOM 685 N N . SER B 1 6 ? 0.304 -34.283 22.752 1.00 58.80 6 SER B N 1
ATOM 686 C CA . SER B 1 6 ? 0.925 -33.834 21.527 1.00 57.76 6 SER B CA 1
ATOM 687 C C . SER B 1 6 ? -0.107 -33.678 20.440 1.00 56.38 6 SER B C 1
ATOM 688 O O . SER B 1 6 ? -0.059 -32.771 19.652 1.00 55.52 6 SER B O 1
ATOM 691 N N . ASP B 1 7 ? -1.038 -34.603 20.390 1.00 20.00 7 ASP B N 1
ATOM 692 C CA . ASP B 1 7 ? -2.213 -34.482 19.558 1.00 20.00 7 ASP B CA 1
ATOM 693 C C . ASP B 1 7 ? -3.127 -33.306 19.794 1.00 20.00 7 ASP B C 1
ATOM 694 O O . ASP B 1 7 ? -3.511 -32.630 18.887 1.00 49.49 7 ASP B O 1
ATOM 699 N N . ASP B 1 8 ? -3.512 -33.091 21.023 1.00 46.74 8 ASP B N 1
ATOM 700 C CA . ASP B 1 8 ? -4.266 -31.927 21.338 1.00 44.54 8 ASP B CA 1
ATOM 701 C C . ASP B 1 8 ? -3.591 -30.696 20.907 1.00 42.21 8 ASP B C 1
ATOM 702 O O . ASP B 1 8 ? -4.208 -29.730 20.618 1.00 42.61 8 ASP B O 1
ATOM 707 N N . GLU B 1 9 ? -2.294 -30.695 20.966 1.00 39.38 9 GLU B N 1
ATOM 708 C CA . GLU B 1 9 ? -1.560 -29.534 20.575 1.00 36.85 9 GLU B CA 1
ATOM 709 C C . GLU B 1 9 ? -1.676 -29.133 19.139 1.00 34.87 9 GLU B C 1
ATOM 710 O O . GLU B 1 9 ? -1.684 -27.982 18.837 1.00 34.47 9 GLU B O 1
ATOM 716 N N . ALA B 1 10 ? -1.710 -30.098 18.252 1.00 33.11 10 ALA B N 1
ATOM 717 C CA . ALA B 1 10 ? -1.928 -29.873 16.843 1.00 32.09 10 ALA B CA 1
ATOM 718 C C . ALA B 1 10 ? -3.261 -29.300 16.448 1.00 30.40 10 ALA B C 1
ATOM 720 N N . VAL B 1 11 ? -4.262 -29.972 16.959 1.00 29.96 11 VAL B N 1
ATOM 721 C CA . VAL B 1 11 ? -5.624 -29.538 16.931 1.00 29.20 11 VAL B CA 1
ATOM 722 C C . VAL B 1 11 ? -5.838 -28.137 17.443 1.00 29.51 11 VAL B C 1
ATOM 723 O O . VAL B 1 11 ? -6.535 -27.394 16.853 1.00 29.98 11 VAL B O 1
ATOM 727 N N . THR B 1 12 ? -5.244 -27.772 18.550 1.00 28.50 12 THR B N 1
ATOM 728 C CA . THR B 1 12 ? -5.276 -26.405 18.965 1.00 27.79 12 THR B CA 1
ATOM 729 C C . THR B 1 12 ? -4.604 -25.483 17.991 1.00 29.14 12 THR B C 1
ATOM 730 O O . THR B 1 12 ? -5.039 -24.403 17.742 1.00 30.54 12 THR B O 1
ATOM 734 N N . ALA B 1 13 ? -3.491 -25.912 17.464 1.00 29.02 13 ALA B N 1
ATOM 735 C CA . ALA B 1 13 ? -2.835 -25.196 16.428 1.00 29.22 13 ALA B CA 1
ATOM 736 C C . ALA B 1 13 ? -3.633 -25.029 15.163 1.00 29.75 13 ALA B C 1
ATOM 737 O O . ALA B 1 13 ? -3.700 -23.966 14.634 1.00 30.43 13 ALA B O 1
ATOM 739 N N . LEU B 1 14 ? -4.248 -26.089 14.683 1.00 28.98 14 LEU B N 1
ATOM 740 C CA . LEU B 1 14 ? -5.185 -25.986 13.592 1.00 29.26 14 LEU B CA 1
ATOM 741 C C . LEU B 1 14 ? -6.292 -25.004 13.799 1.00 29.51 14 LEU B C 1
ATOM 742 O O . LEU B 1 14 ? -6.616 -24.280 12.922 1.00 29.88 14 LEU B O 1
ATOM 747 N N . ALA B 1 15 ? -6.858 -24.998 14.986 1.00 29.76 15 ALA B N 1
ATOM 748 C CA . ALA B 1 15 ? -7.906 -24.110 15.378 1.00 29.89 15 ALA B CA 1
ATOM 749 C C . ALA B 1 15 ? -7.448 -22.678 15.354 1.00 31.32 15 ALA B C 1
ATOM 750 O O . ALA B 1 15 ? -8.230 -21.799 14.972 1.00 31.27 15 ALA B O 1
ATOM 752 N N . LEU B 1 16 ? -6.195 -22.433 15.746 1.00 33.21 16 LEU B N 1
ATOM 753 C CA . LEU B 1 16 ? -5.706 -21.070 15.893 1.00 35.08 16 LEU B CA 1
ATOM 754 C C . LEU B 1 16 ? -5.428 -20.495 14.545 1.00 35.83 16 LEU B C 1
ATOM 755 O O . LEU B 1 16 ? -5.711 -19.292 14.311 1.00 37.24 16 LEU B O 1
ATOM 760 N N . SER B 1 17 ? -4.884 -21.332 13.658 1.00 35.00 17 SER B N 1
ATOM 761 C CA . SER B 1 17 ? -4.699 -20.936 12.278 1.00 35.06 17 SER B CA 1
ATOM 762 C C . SER B 1 17 ? -6.075 -20.754 11.548 1.00 35.07 17 SER B C 1
ATOM 763 O O . SER B 1 17 ? -6.299 -19.737 10.858 1.00 35.51 17 SER B O 1
ATOM 766 N N . ALA B 1 18 ? -6.994 -21.709 11.718 1.00 33.88 18 ALA B N 1
ATOM 767 C CA . ALA B 1 18 ? -8.316 -21.561 11.171 1.00 33.04 18 ALA B CA 1
ATOM 768 C C . ALA B 1 18 ? -8.940 -20.242 11.633 1.00 33.16 18 ALA B C 1
ATOM 769 O O . ALA B 1 18 ? -9.471 -19.543 10.816 1.00 32.94 18 ALA B O 1
ATOM 771 N N . ALA B 1 19 ? -8.858 -19.888 12.920 1.00 33.55 19 ALA B N 1
ATOM 772 C CA . ALA B 1 19 ? -9.352 -18.584 13.439 1.00 34.25 19 ALA B CA 1
ATOM 773 C C . ALA B 1 19 ? -8.758 -17.355 12.736 1.00 35.00 19 ALA B C 1
ATOM 774 O O . ALA B 1 19 ? -9.379 -16.370 12.585 1.00 35.60 19 ALA B O 1
ATOM 776 N N . LYS B 1 20 ? -7.535 -17.432 12.289 1.00 36.53 20 LYS B N 1
ATOM 777 C CA . LYS B 1 20 ? -6.954 -16.386 11.511 1.00 37.60 20 LYS B CA 1
ATOM 778 C C . LYS B 1 20 ? -7.302 -16.463 10.024 1.00 37.57 20 LYS B C 1
ATOM 779 O O . LYS B 1 20 ? -6.645 -15.821 9.217 1.00 38.90 20 LYS B O 1
ATOM 785 N N . GLY B 1 21 ? -8.291 -17.247 9.622 1.00 36.36 21 GLY B N 1
ATOM 786 C CA . GLY B 1 21 ? -8.713 -17.179 8.243 1.00 34.75 21 GLY B CA 1
ATOM 787 C C . GLY B 1 21 ? -8.050 -18.189 7.357 1.00 34.67 21 GLY B C 1
ATOM 788 O O . GLY B 1 21 ? -8.187 -18.128 6.140 1.00 35.75 21 GLY B O 1
ATOM 789 N N . ASN B 1 22 ? -7.327 -19.145 7.923 1.00 34.30 22 ASN B N 1
ATOM 790 C CA . ASN B 1 22 ? -6.784 -20.193 7.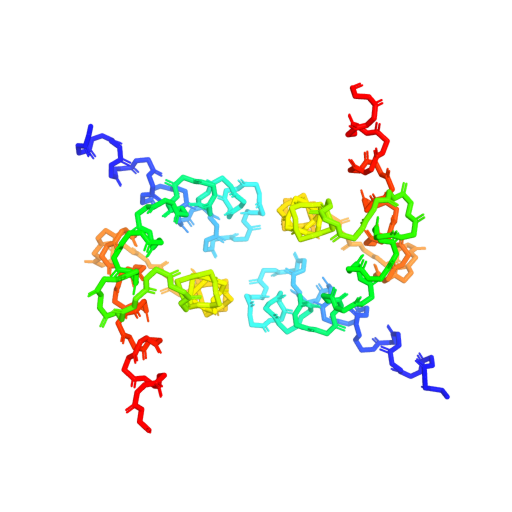095 1.00 33.24 22 ASN B CA 1
ATOM 791 C C . ASN B 1 22 ? -7.762 -21.338 6.832 1.00 33.39 22 ASN B C 1
ATOM 792 O O . ASN B 1 22 ? -8.063 -22.140 7.731 1.00 33.24 22 ASN B O 1
ATOM 797 N N . GLY B 1 23 ? -8.232 -21.441 5.577 1.00 33.08 23 GLY B N 1
ATOM 798 C CA . GLY B 1 23 ? -9.214 -22.457 5.220 1.00 32.39 23 GLY B CA 1
ATOM 799 C C . GLY B 1 23 ? -8.726 -23.881 5.364 1.00 32.47 23 GLY B C 1
ATOM 800 O O . GLY B 1 23 ? -9.485 -24.779 5.773 1.00 32.02 23 GLY B O 1
ATOM 801 N N . ARG B 1 24 ? -7.488 -24.109 4.959 1.00 32.28 24 ARG B N 1
ATOM 802 C CA . ARG B 1 24 ? -6.961 -25.453 4.822 1.00 32.33 24 ARG B CA 1
ATOM 803 C C . ARG B 1 24 ? -6.693 -25.989 6.203 1.00 31.68 24 ARG B C 1
ATOM 804 O O . ARG B 1 24 ? -6.616 -27.178 6.414 1.00 31.94 24 ARG B O 1
ATOM 812 N N . ALA B 1 25 ? -6.567 -25.073 7.143 1.00 30.64 25 ALA B N 1
ATOM 813 C CA . ALA B 1 25 ? -6.460 -25.400 8.541 1.00 29.58 25 ALA B CA 1
ATOM 814 C C . ALA B 1 25 ? -7.797 -25.682 9.171 1.00 29.50 25 ALA B C 1
ATOM 815 O O . ALA B 1 25 ? -7.903 -26.583 9.981 1.00 29.78 25 ALA B O 1
ATOM 817 N N . LEU B 1 26 ? -8.822 -24.916 8.811 1.00 27.98 26 LEU B N 1
ATOM 818 C CA . LEU B 1 26 ? -10.160 -25.277 9.241 1.00 26.80 26 LEU B CA 1
ATOM 819 C C . LEU B 1 26 ? -10.541 -26.669 8.741 1.00 26.98 26 LEU B C 1
ATOM 820 O O . LEU B 1 26 ? -11.082 -27.503 9.493 1.00 27.72 26 LEU B O 1
ATOM 825 N N . GLU B 1 27 ? -10.256 -26.949 7.472 1.00 25.85 27 GLU B N 1
ATOM 826 C CA . GLU B 1 27 ? -10.631 -28.238 6.937 1.00 25.46 27 GLU B CA 1
ATOM 827 C C . GLU B 1 27 ? -9.977 -29.412 7.698 1.00 26.05 27 GLU B C 1
ATOM 828 O O . GLU B 1 27 ? -10.617 -30.414 8.015 1.00 26.69 27 GLU B O 1
ATOM 834 N N . ALA B 1 28 ? -8.683 -29.284 7.962 1.00 26.01 28 ALA B N 1
ATOM 835 C CA . ALA B 1 28 ? -7.938 -30.306 8.620 1.00 25.84 28 ALA B CA 1
ATOM 836 C C . ALA B 1 28 ? -8.445 -30.398 10.071 1.00 26.47 28 ALA B C 1
ATOM 837 O O . ALA B 1 28 ? -8.677 -31.500 10.601 1.00 27.53 28 ALA B O 1
ATOM 839 N N . PHE B 1 29 ? -8.684 -29.258 10.722 1.00 25.74 29 PHE B N 1
ATOM 840 C CA . PHE B 1 29 ? -9.288 -29.303 12.058 1.00 25.41 29 PHE B CA 1
ATOM 841 C C . PHE B 1 29 ? -10.557 -30.174 12.090 1.00 26.43 29 PHE B C 1
ATOM 842 O O . PHE B 1 29 ? -10.742 -31.035 13.018 1.00 27.43 29 PHE B O 1
ATOM 850 N N . ILE B 1 30 ? -11.449 -29.963 11.114 1.00 26.24 30 ILE B N 1
ATOM 851 C CA . ILE B 1 30 ? -12.712 -30.706 11.134 1.00 26.16 30 ILE B CA 1
ATOM 852 C C . ILE B 1 30 ? -12.441 -32.185 10.911 1.00 26.51 30 ILE B C 1
ATOM 853 O O . ILE B 1 30 ? -12.966 -33.025 11.646 1.00 27.33 30 ILE B O 1
ATOM 858 N N . LYS B 1 31 ? -11.590 -32.506 9.932 1.00 26.85 31 LYS B N 1
ATOM 859 C CA . LYS B 1 31 ? -11.108 -33.912 9.726 1.00 26.84 31 LYS B CA 1
ATOM 860 C C . LYS B 1 31 ? -10.524 -34.557 11.017 1.00 26.04 31 LYS B C 1
ATOM 861 O O . LYS B 1 31 ? -10.890 -35.657 11.385 1.00 25.94 31 LYS B O 1
ATOM 867 N N . ALA B 1 32 ? -9.665 -33.824 11.721 1.00 25.27 32 ALA B N 1
ATOM 868 C CA . ALA B 1 32 ? -9.002 -34.305 12.910 1.00 25.01 32 ALA B CA 1
ATOM 869 C C . ALA B 1 32 ? -9.959 -34.537 14.067 1.00 25.60 32 ALA B C 1
ATOM 870 O O . ALA B 1 32 ? -9.632 -35.261 14.953 1.00 25.64 32 ALA B O 1
ATOM 872 N N . THR B 1 33 ? -11.121 -33.893 14.098 1.00 26.77 33 THR B N 1
ATOM 873 C CA . THR B 1 33 ? -11.934 -33.902 15.311 1.00 27.49 33 THR B CA 1
ATOM 874 C C . THR B 1 33 ? -13.288 -34.489 15.124 1.00 28.97 33 THR B C 1
ATOM 875 O O . THR B 1 33 ? -13.963 -34.756 16.101 1.00 28.68 33 THR B O 1
ATOM 879 N N . GLN B 1 34 ? -13.683 -34.685 13.873 1.00 31.80 34 GLN B N 1
ATOM 880 C CA . GLN B 1 34 ? -14.970 -35.280 13.487 1.00 35.17 34 GLN B CA 1
ATOM 881 C C . GLN B 1 34 ? -15.322 -36.528 14.290 1.00 35.65 34 GLN B C 1
ATOM 882 O O . GLN B 1 34 ? -16.421 -36.697 14.804 1.00 35.53 34 GLN B O 1
ATOM 888 N N . GLN B 1 35 ? -14.373 -37.421 14.381 1.00 37.60 35 GLN B N 1
ATOM 889 C CA . GLN B 1 35 ? -14.620 -38.694 15.035 1.00 39.43 35 GLN B CA 1
ATOM 890 C C . GLN B 1 35 ? -14.948 -38.489 16.536 1.00 37.60 35 GLN B C 1
ATOM 891 O O . GLN B 1 35 ? -15.955 -39.002 17.033 1.00 37.20 35 GLN B O 1
ATOM 897 N N . ASP B 1 36 ? -14.103 -37.721 17.224 1.00 35.98 36 ASP B N 1
ATOM 898 C CA . ASP B 1 36 ? -14.352 -37.305 18.604 1.00 35.48 36 ASP B CA 1
ATOM 899 C C . ASP B 1 36 ? -15.704 -36.665 18.837 1.00 35.33 36 ASP B C 1
ATOM 900 O O . ASP B 1 36 ? -16.376 -37.013 19.804 1.00 36.56 36 ASP B O 1
ATOM 905 N N . VAL B 1 37 ? -16.107 -35.738 17.972 1.00 33.91 37 VAL B N 1
ATOM 906 C CA . VAL B 1 37 ? -17.406 -35.123 18.088 1.00 32.48 37 VAL B CA 1
ATOM 907 C C . VAL B 1 37 ? -18.496 -36.164 17.894 1.00 32.89 37 VAL B C 1
ATOM 908 O O . VAL B 1 37 ? -19.438 -36.270 18.693 1.00 32.64 37 VAL B O 1
ATOM 912 N N . TRP B 1 38 ? -18.391 -36.953 16.843 1.00 33.78 38 TRP B N 1
ATOM 913 C CA . TRP B 1 38 ? -19.374 -38.007 16.681 1.00 34.61 38 TRP B CA 1
ATOM 914 C C . TRP B 1 38 ? -19.466 -38.900 17.951 1.00 34.58 38 TRP B C 1
ATOM 915 O O . TRP B 1 38 ? -20.526 -39.064 18.498 1.00 34.08 38 TRP B O 1
ATOM 926 N N . ARG B 1 39 ? -18.361 -39.432 18.455 1.00 34.98 39 ARG B N 1
ATOM 927 C CA . ARG B 1 39 ? -18.486 -40.304 19.629 1.00 36.93 39 ARG B CA 1
ATOM 928 C C . ARG B 1 39 ? -19.196 -39.655 20.821 1.00 35.58 39 ARG B C 1
ATOM 929 O O . ARG B 1 39 ? -20.193 -40.180 21.326 1.00 36.04 39 ARG B O 1
ATOM 937 N N . PHE B 1 40 ? -18.711 -38.488 21.241 1.00 34.43 40 PHE B N 1
ATOM 938 C CA . PHE B 1 40 ? -19.270 -37.614 22.273 1.00 33.20 40 PHE B CA 1
ATOM 939 C C . PHE B 1 40 ? -20.738 -37.306 22.150 1.00 33.91 40 PHE B C 1
ATOM 940 O O . PHE B 1 40 ? -21.486 -37.339 23.092 1.00 33.50 40 PHE B O 1
ATOM 948 N N . VAL B 1 41 ? -21.120 -36.938 20.955 1.00 34.35 41 VA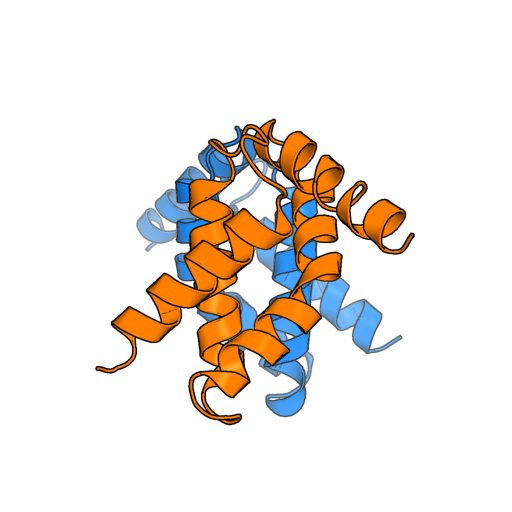L B N 1
ATOM 949 C CA . VAL B 1 41 ? -22.474 -36.633 20.607 1.00 33.79 41 VAL B CA 1
ATOM 950 C C . VAL B 1 41 ? -23.431 -37.788 20.674 1.00 33.78 41 VAL B C 1
ATOM 951 O O . VAL B 1 41 ? -24.533 -37.648 21.092 1.00 33.12 41 VAL B O 1
ATOM 955 N N . ALA B 1 42 ? -22.966 -38.950 20.301 1.00 34.33 42 ALA B N 1
ATOM 956 C CA . ALA B 1 42 ? -23.740 -40.148 20.424 1.00 35.78 42 ALA B CA 1
ATOM 957 C C . ALA B 1 42 ? -23.871 -40.708 21.810 1.00 38.15 42 ALA B C 1
ATOM 958 O O . ALA B 1 42 ? -24.742 -41.498 22.046 1.00 40.53 42 ALA B O 1
ATOM 960 N N . TYR B 1 43 ? -22.998 -40.336 22.723 1.00 38.46 43 TYR B N 1
ATOM 961 C CA . TYR B 1 43 ? -23.158 -40.723 24.093 1.00 39.51 43 TYR B CA 1
ATOM 962 C C . TYR B 1 43 ? -24.288 -39.986 24.685 1.00 39.88 43 TYR B C 1
ATOM 963 O O . TYR B 1 43 ? -24.933 -40.451 25.574 1.00 40.18 43 TYR B O 1
ATOM 972 N N . LEU B 1 44 ? -24.522 -38.806 24.196 1.00 20.00 44 LEU B N 1
ATOM 973 C CA . LEU B 1 44 ? -25.352 -37.893 24.897 1.00 20.00 44 LEU B CA 1
ATOM 974 C C . LEU B 1 44 ? -26.697 -37.846 24.235 1.00 20.00 44 LEU B C 1
ATOM 975 O O . LEU B 1 44 ? -27.613 -37.341 24.787 1.00 20.00 44 LEU B O 1
ATOM 980 N N . SER B 1 45 ? -26.828 -38.422 23.058 1.00 20.00 45 SER B N 1
ATOM 981 C CA . SER B 1 45 ? -28.103 -38.952 22.642 1.00 20.00 45 SER B CA 1
ATOM 982 C C . SER B 1 45 ? -28.057 -40.355 22.150 1.00 20.00 45 SER B C 1
ATOM 983 O O . SER B 1 45 ? -27.637 -41.236 22.839 1.00 45.84 45 SER B O 1
ATOM 986 N N . ASP B 1 46 ? -28.518 -40.561 20.940 1.00 45.22 46 ASP B N 1
ATOM 987 C CA . ASP B 1 46 ? -28.335 -41.823 20.289 1.00 45.72 46 ASP B CA 1
ATOM 988 C C . ASP B 1 46 ? -27.313 -41.886 19.225 1.00 45.46 46 ASP B C 1
ATOM 989 O O . ASP B 1 46 ? -26.708 -40.926 18.923 1.00 45.90 46 ASP B O 1
ATOM 994 N N . VAL B 1 47 ? -27.238 -43.017 18.571 1.00 44.92 47 VAL B N 1
ATOM 995 C CA . VAL B 1 47 ? -26.398 -43.194 17.430 1.00 43.92 47 VAL B CA 1
ATOM 996 C C . VAL B 1 47 ? -27.041 -42.720 16.164 1.00 44.29 47 VAL B C 1
ATOM 997 O O . VAL B 1 47 ? -26.382 -42.342 15.239 1.00 44.86 47 VAL B O 1
ATOM 1001 N N . GLY B 1 48 ? -28.351 -42.787 16.121 1.00 44.00 48 GLY B N 1
ATOM 1002 C CA . GLY B 1 48 ? -29.099 -42.282 15.007 1.00 43.34 48 GLY B CA 1
ATOM 1003 C C . GLY B 1 48 ? -29.143 -40.798 14.907 1.00 43.79 48 GLY B C 1
ATOM 1004 O O . GLY B 1 48 ? -29.221 -40.258 13.841 1.00 44.58 48 GLY B O 1
ATOM 1005 N N . SER B 1 49 ? -29.125 -40.143 16.041 1.00 43.32 49 SER B N 1
ATOM 1006 C CA . SER B 1 49 ? -28.942 -38.722 16.136 1.00 42.71 49 SER B CA 1
ATOM 1007 C C . SER B 1 49 ? -27.616 -38.117 15.750 1.00 41.68 49 SER B C 1
ATOM 1008 O O . SER B 1 49 ? -27.536 -36.968 15.470 1.00 42.34 49 SER B O 1
ATOM 1011 N N . ALA B 1 50 ? -26.561 -38.884 15.864 1.00 39.99 50 ALA B N 1
ATOM 1012 C CA . ALA B 1 50 ? -25.223 -38.377 15.948 1.00 38.98 50 ALA B CA 1
ATOM 1013 C C . ALA B 1 50 ? -24.696 -37.701 14.721 1.00 38.98 50 ALA B C 1
ATOM 1014 O O . ALA B 1 50 ? -24.000 -36.728 14.809 1.00 39.64 50 ALA B O 1
ATOM 1016 N N . ASP B 1 51 ? -24.992 -38.250 13.567 1.00 38.44 51 ASP B N 1
ATOM 1017 C CA . ASP B 1 51 ? -24.583 -37.633 12.327 1.00 37.73 51 ASP B CA 1
ATOM 1018 C C . ASP B 1 51 ? -25.079 -36.232 12.172 1.00 37.21 51 ASP B C 1
ATOM 1019 O O . ASP B 1 51 ? -24.369 -35.363 11.744 1.00 36.87 51 ASP B O 1
ATOM 1024 N N . ASP B 1 52 ? -26.350 -36.054 12.436 1.00 37.06 52 ASP B N 1
ATOM 1025 C CA . ASP B 1 52 ? -26.973 -34.765 12.410 1.0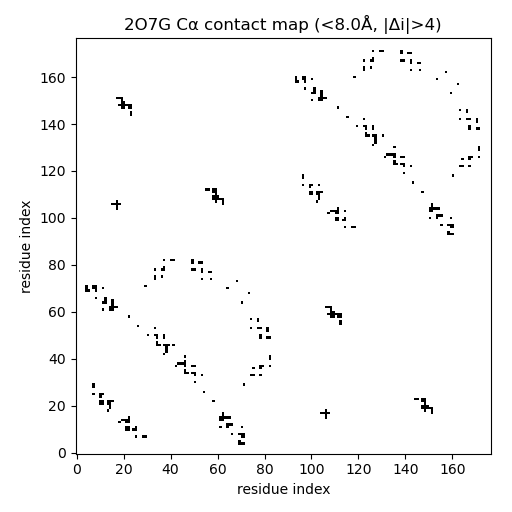0 37.24 52 ASP B CA 1
ATOM 1026 C C . ASP B 1 52 ? -26.484 -33.820 13.462 1.00 36.35 52 ASP B C 1
ATOM 1027 O O . ASP B 1 52 ? -26.279 -32.685 13.205 1.00 36.62 52 ASP B O 1
ATOM 1032 N N . LEU B 1 53 ? -26.338 -34.285 14.676 1.00 35.04 53 LEU B N 1
ATOM 1033 C CA . LEU B 1 53 ? -25.673 -33.536 15.701 1.00 34.19 53 LEU B CA 1
ATOM 1034 C C . LEU B 1 53 ? -24.216 -33.201 15.481 1.00 34.33 53 LEU B C 1
ATOM 1035 O O . LEU B 1 53 ? -23.752 -32.170 15.857 1.00 33.81 53 LEU B O 1
ATOM 1040 N N . THR B 1 54 ? -23.479 -34.113 14.900 1.00 33.18 54 THR B N 1
ATOM 1041 C CA . THR B 1 54 ? -22.132 -33.847 14.518 1.00 32.83 54 THR B CA 1
ATOM 1042 C C . THR B 1 54 ? -21.970 -32.684 13.572 1.00 33.56 54 THR B C 1
ATOM 1043 O O . THR B 1 54 ? -21.088 -31.925 13.717 1.00 33.99 54 THR B O 1
ATOM 1047 N N . GLN B 1 55 ? -22.785 -32.587 12.553 1.00 34.12 55 GLN B N 1
ATOM 1048 C CA . GLN B 1 55 ? -22.664 -31.511 11.604 1.00 34.68 55 GLN B CA 1
ATOM 1049 C C . GLN B 1 55 ? -23.150 -30.178 12.021 1.00 32.95 55 GLN B C 1
ATOM 1050 O O . GLN B 1 55 ? -22.630 -29.204 11.619 1.00 33.25 55 GLN B O 1
ATOM 1056 N N . GLU B 1 56 ? -24.206 -30.149 12.789 1.00 31.43 56 GLU B N 1
ATOM 1057 C CA . GLU B 1 56 ? -24.589 -28.971 13.508 1.00 30.39 56 GLU B CA 1
ATOM 1058 C C . GLU B 1 56 ? -23.529 -28.427 14.403 1.00 29.54 56 GLU B C 1
ATOM 1059 O O . GLU B 1 56 ? -23.307 -27.261 14.456 1.00 28.89 56 GLU B O 1
ATOM 1065 N N . THR B 1 57 ? -22.861 -29.296 15.110 1.00 27.83 57 THR B N 1
ATOM 1066 C CA . THR B 1 57 ? -21.716 -28.913 15.884 1.00 27.34 57 THR B CA 1
ATOM 1067 C C . THR B 1 57 ? -20.627 -28.228 15.091 1.00 26.51 57 THR B C 1
ATOM 1068 O O . THR B 1 57 ? -20.078 -27.266 15.520 1.00 26.34 57 THR B O 1
ATOM 1072 N N . PHE B 1 58 ? -20.308 -28.756 13.939 1.00 25.11 58 PHE B N 1
ATOM 1073 C CA . PHE B 1 58 ? -19.326 -28.165 13.072 1.00 24.31 58 PHE B CA 1
ATOM 1074 C C . PHE B 1 58 ? -19.758 -26.856 12.431 1.00 25.36 58 PHE B C 1
ATOM 1075 O O . PHE B 1 58 ? -18.935 -25.947 12.287 1.00 25.28 58 PHE B O 1
ATOM 1083 N N . LEU B 1 59 ? -21.045 -26.736 12.062 1.00 25.67 59 LEU B N 1
ATOM 1084 C CA . LEU B 1 59 ? -21.557 -25.471 11.540 1.00 25.13 59 LEU B CA 1
ATOM 1085 C C . LEU B 1 59 ? -21.423 -24.358 12.581 1.00 25.71 59 LEU B C 1
ATOM 1086 O O . LEU B 1 59 ? -20.869 -23.268 12.274 1.00 25.17 59 LEU B O 1
ATOM 1091 N N . ARG B 1 60 ? -21.801 -24.638 13.834 1.00 25.54 60 ARG B N 1
ATOM 1092 C CA . ARG B 1 60 ? -21.545 -23.645 14.874 1.00 25.45 60 ARG B CA 1
ATOM 1093 C C . ARG B 1 60 ? -20.081 -23.451 15.062 1.00 26.07 60 ARG B C 1
ATOM 1094 O O . ARG B 1 60 ? -19.640 -22.321 15.233 1.00 27.44 60 ARG B O 1
ATOM 1102 N N . ALA B 1 61 ? -19.302 -24.539 15.040 1.00 25.94 61 ALA B N 1
ATOM 1103 C CA . ALA B 1 61 ? -17.843 -24.390 15.188 1.00 25.16 61 ALA B CA 1
ATOM 1104 C C . ALA B 1 61 ? -17.353 -23.428 14.101 1.00 24.94 61 ALA B C 1
ATOM 1105 O O . ALA B 1 61 ? -16.634 -22.484 14.373 1.00 25.40 61 ALA B O 1
ATOM 1107 N N . ILE B 1 62 ? -17.756 -23.682 12.862 1.00 25.04 62 ILE B N 1
ATOM 1108 C CA . ILE B 1 62 ? -17.313 -22.864 11.756 1.00 25.49 62 ILE B CA 1
ATOM 1109 C C . ILE B 1 62 ? -17.631 -21.393 12.021 1.00 26.47 62 ILE B C 1
ATOM 1110 O O . ILE B 1 62 ? -16.786 -20.550 11.765 1.00 26.58 62 ILE B O 1
ATOM 1115 N N . GLY B 1 63 ? -18.816 -21.119 12.581 1.00 27.54 63 GLY B N 1
ATOM 1116 C CA . GLY B 1 63 ? -19.258 -19.786 12.897 1.00 28.36 63 GLY B CA 1
ATOM 1117 C C . GLY B 1 63 ? -18.435 -19.144 13.981 1.00 30.01 63 GLY B C 1
ATOM 1118 O O . GLY B 1 63 ? -18.134 -17.952 13.871 1.00 31.36 63 GLY B O 1
ATOM 1119 N N . ALA B 1 64 ? -18.058 -19.904 15.026 1.00 30.60 64 ALA B N 1
ATOM 1120 C CA . ALA B 1 64 ? -17.411 -19.338 16.254 1.00 30.77 64 ALA B CA 1
ATOM 1121 C C . ALA B 1 64 ? -15.886 -19.296 16.215 1.00 32.17 64 ALA B C 1
ATOM 1122 O O . ALA B 1 64 ? -15.223 -18.571 16.974 1.00 32.62 64 ALA B O 1
ATOM 1124 N N . ILE B 1 65 ? -15.317 -20.098 15.325 1.00 33.92 65 ILE B N 1
ATOM 1125 C CA . ILE B 1 65 ? -13.888 -20.244 15.297 1.00 34.71 65 ILE B CA 1
ATOM 1126 C C . ILE B 1 65 ? -13.155 -18.916 15.137 1.00 36.93 65 ILE B C 1
ATOM 1127 O O . ILE B 1 65 ? -12.130 -18.753 15.780 1.00 37.80 65 ILE B O 1
ATOM 1132 N N . PRO B 1 66 ? -13.649 -17.958 14.302 1.00 38.63 66 PRO B N 1
ATOM 1133 C CA . PRO B 1 66 ? -12.894 -16.691 14.328 1.00 39.84 66 PRO B CA 1
ATOM 1134 C C . PRO B 1 66 ? -12.635 -16.101 15.709 1.00 40.97 66 PRO B C 1
ATOM 1135 O O . PRO B 1 66 ? -11.861 -15.274 15.790 1.00 41.41 66 PRO B O 1
ATOM 1139 N N . ARG B 1 67 ? -13.228 -16.554 16.789 1.00 42.29 67 ARG B N 1
ATOM 1140 C CA . ARG B 1 67 ? -13.020 -15.957 18.095 1.00 43.76 67 ARG B CA 1
ATOM 1141 C C . ARG B 1 67 ? -12.309 -16.924 19.038 1.00 43.91 67 ARG B C 1
ATOM 1142 O O . ARG B 1 67 ? -12.203 -16.672 20.225 1.00 44.59 67 ARG B O 1
ATOM 1150 N N . PHE B 1 68 ? -11.905 -18.076 18.542 1.00 43.71 68 PHE B N 1
ATOM 1151 C CA . PHE B 1 68 ? -11.140 -18.987 19.349 1.00 43.28 68 PHE B CA 1
ATOM 1152 C C . PHE B 1 68 ? -9.728 -18.415 19.514 1.00 44.81 68 PHE B C 1
ATOM 1153 O O . PHE B 1 68 ? -9.083 -18.081 18.515 1.00 45.30 68 PHE B O 1
ATOM 1161 N N . SER B 1 69 ? -9.268 -18.300 20.768 1.00 46.02 69 SER B N 1
ATOM 1162 C CA . SER B 1 69 ? -7.936 -17.722 21.104 1.00 47.19 69 SER B CA 1
ATOM 1163 C C . SER B 1 69 ? -7.113 -18.623 22.060 1.00 47.17 69 SER B C 1
ATOM 1164 O O . SER B 1 69 ? -6.079 -18.222 22.556 1.00 47.15 69 SER B O 1
ATOM 1167 N N . ALA B 1 70 ? -7.597 -19.841 22.295 1.00 47.57 70 ALA B N 1
ATOM 1168 C CA . ALA B 1 70 ? -6.888 -20.887 23.046 1.00 47.20 70 ALA B CA 1
ATOM 1169 C C . ALA B 1 70 ? -6.895 -20.571 24.543 1.00 47.40 70 ALA B C 1
ATOM 1170 O O . ALA B 1 70 ? -5.971 -20.931 25.259 1.00 47.50 70 ALA B O 1
ATOM 1172 N N . ARG B 1 71 ? -7.948 -19.910 25.022 1.00 47.41 71 ARG B N 1
ATOM 1173 C CA . ARG B 1 71 ? -8.152 -19.826 26.468 1.00 48.18 71 ARG B CA 1
ATOM 1174 C C . ARG B 1 71 ? -8.285 -21.262 27.028 1.00 47.07 71 ARG B C 1
ATOM 1175 O O . ARG B 1 71 ? -8.073 -21.492 28.221 1.00 48.01 71 ARG B O 1
ATOM 1183 N N . SER B 1 72 ? -8.594 -22.230 26.155 1.00 45.16 72 SER B N 1
ATOM 1184 C CA . SER B 1 72 ? -8.596 -23.653 26.500 1.00 42.36 72 SER B CA 1
ATOM 1185 C C . SER B 1 72 ? -8.156 -24.422 25.234 1.00 40.70 72 SER B C 1
ATOM 1186 O O . SER B 1 72 ? -7.883 -23.800 24.233 1.00 40.72 72 SER B O 1
ATOM 1189 N N . SER B 1 73 ? -8.040 -25.743 25.274 1.00 37.95 73 SER B N 1
ATOM 1190 C CA . SER B 1 73 ? -7.708 -26.481 24.098 1.00 36.19 73 SER B CA 1
ATOM 1191 C C . SER B 1 73 ? -8.887 -26.424 23.125 1.00 36.46 73 SER B C 1
ATOM 1192 O O . SER B 1 73 ? -10.079 -26.307 23.537 1.00 37.17 73 SER B O 1
ATOM 1195 N N . ALA B 1 74 ? -8.578 -26.508 21.838 1.00 34.98 74 ALA B N 1
ATOM 1196 C CA . ALA B 1 74 ? -9.640 -26.508 20.835 1.00 34.27 74 ALA B CA 1
ATOM 1197 C C . ALA B 1 74 ? -10.604 -27.671 21.063 1.00 33.68 74 ALA B C 1
ATOM 1198 O O . ALA B 1 74 ? -11.786 -27.493 20.930 1.00 33.64 74 ALA B O 1
ATOM 1200 N N . ARG B 1 75 ? -10.115 -28.836 21.470 1.00 34.06 75 ARG B N 1
ATOM 1201 C CA . ARG B 1 75 ? -11.011 -29.973 21.775 1.00 34.77 75 ARG B CA 1
ATOM 1202 C C . ARG B 1 75 ? -12.065 -29.622 22.851 1.00 34.17 75 ARG B C 1
ATOM 1203 O O . ARG B 1 75 ? -13.233 -29.977 22.714 1.00 34.31 75 ARG B O 1
ATOM 1211 N N . THR B 1 76 ? -11.662 -28.907 23.897 1.00 32.55 76 THR B N 1
ATOM 1212 C CA . THR B 1 76 ? -12.577 -28.551 24.965 1.00 31.50 76 THR B CA 1
ATOM 1213 C C . THR B 1 76 ? -13.613 -27.587 24.472 1.00 31.08 76 THR B C 1
ATOM 1214 O O . THR B 1 76 ? -14.810 -27.768 24.706 1.00 31.56 76 THR B O 1
ATOM 1218 N N . TRP B 1 77 ? -13.125 -26.545 23.817 1.00 29.68 77 TRP B N 1
ATOM 1219 C CA . TRP B 1 77 ? -13.953 -25.549 23.164 1.00 29.37 77 TRP B CA 1
ATOM 1220 C C . TRP B 1 77 ? -14.997 -26.235 22.226 1.00 29.36 77 TRP B C 1
ATOM 1221 O O . TRP B 1 77 ? -16.211 -25.982 22.320 1.00 29.76 77 TRP B O 1
ATOM 1232 N N . LEU B 1 78 ? -14.520 -27.153 21.388 1.00 28.15 78 LEU B N 1
ATOM 1233 C CA . LEU B 1 78 ? -15.355 -27.840 20.395 1.00 27.50 78 LEU B CA 1
ATOM 1234 C C . LEU B 1 78 ? -16.411 -28.718 21.038 1.00 27.72 78 LEU B C 1
ATOM 1235 O O . LEU B 1 78 ? -17.560 -28.675 20.636 1.00 27.94 78 LEU B O 1
ATOM 1240 N N . LEU B 1 79 ? -16.010 -29.501 22.035 1.00 27.96 79 LEU B N 1
ATOM 1241 C CA . LEU B 1 79 ? -16.939 -30.307 22.816 1.00 27.67 79 LEU B CA 1
ATOM 1242 C C . LEU B 1 79 ? -17.922 -29.440 23.655 1.00 27.67 79 LEU B C 1
ATOM 1243 O O . LEU B 1 79 ? -19.108 -29.794 23.786 1.00 27.15 79 LEU B O 1
ATOM 1248 N N . ALA B 1 80 ? -17.483 -28.281 24.173 1.00 26.95 80 ALA B N 1
ATOM 1249 C CA . ALA B 1 80 ? -18.483 -27.387 24.799 1.00 25.98 80 ALA B CA 1
ATOM 1250 C C . ALA B 1 80 ? -19.599 -27.041 23.797 1.00 26.53 80 ALA B C 1
ATOM 1251 O O . ALA B 1 80 ? -20.787 -27.086 24.144 1.00 26.81 80 ALA B O 1
ATOM 1253 N N . ILE B 1 81 ? -19.233 -26.708 22.562 1.00 26.89 81 ILE B N 1
ATOM 1254 C CA . ILE B 1 81 ? -20.248 -26.447 21.528 1.00 27.30 81 ILE B CA 1
ATOM 1255 C C . ILE B 1 81 ? -21.077 -27.686 21.293 1.00 28.42 81 ILE B C 1
ATOM 1256 O O . ILE B 1 81 ? -22.293 -27.591 21.200 1.00 29.58 81 ILE B O 1
ATOM 1261 N N . ALA B 1 82 ? -20.429 -28.857 21.216 1.00 29.10 82 ALA B N 1
ATOM 1262 C CA . ALA B 1 82 ? -21.178 -30.122 21.021 1.00 29.78 82 ALA B CA 1
ATOM 1263 C C . ALA B 1 82 ? -22.244 -30.277 22.104 1.00 30.42 82 ALA B C 1
ATOM 1264 O O . ALA B 1 82 ? -23.316 -30.789 21.843 1.00 30.63 82 ALA B O 1
ATOM 1266 N N . ARG B 1 83 ? -21.925 -29.833 23.316 1.00 31.57 83 ARG B N 1
ATOM 1267 C CA . ARG B 1 83 ? -22.828 -29.937 24.400 1.00 33.26 83 ARG B CA 1
ATOM 1268 C C . ARG B 1 83 ? -24.036 -29.040 24.247 1.00 34.20 83 ARG B C 1
ATOM 1269 O O . ARG B 1 83 ? -25.161 -29.501 24.464 1.00 34.39 83 ARG B O 1
ATOM 1277 N N . HIS B 1 84 ? -23.823 -27.792 23.828 1.00 34.97 84 HIS B N 1
ATOM 1278 C CA . HIS B 1 84 ? -24.942 -26.885 23.579 1.00 36.08 84 HIS B CA 1
ATOM 1279 C C . HIS B 1 84 ? -25.829 -27.473 22.496 1.00 35.70 84 HIS B C 1
ATOM 1280 O O . HIS B 1 84 ? -27.067 -27.524 22.658 1.00 35.93 84 HIS B O 1
ATOM 1287 N N . VAL B 1 85 ? -25.209 -27.999 21.433 1.00 35.15 85 VAL B N 1
ATOM 1288 C CA . VAL B 1 85 ? -25.991 -28.618 20.329 1.00 34.32 85 VAL B CA 1
ATOM 1289 C C . VAL B 1 85 ? -26.853 -29.777 20.811 1.00 34.56 85 VAL B C 1
ATOM 1290 O O . VAL B 1 85 ? -28.007 -29.912 20.420 1.00 34.37 85 VAL B O 1
ATOM 1294 N N . VAL B 1 86 ? -26.309 -30.605 21.682 1.00 35.53 86 VAL B N 1
ATOM 1295 C CA . VAL B 1 86 ? -27.122 -31.679 22.269 1.00 36.62 86 VAL B CA 1
ATOM 1296 C C . VAL B 1 86 ? -28.252 -31.161 23.215 1.00 36.92 86 VAL B C 1
ATOM 1297 O O . VAL B 1 86 ? -29.391 -31.640 23.161 1.00 36.35 86 VAL B O 1
ATOM 1301 N N . ALA B 1 87 ? -27.901 -30.209 24.080 1.00 37.73 87 ALA B N 1
ATOM 1302 C CA . ALA B 1 87 ? -28.855 -29.547 24.960 1.00 38.88 87 ALA B CA 1
ATOM 1303 C C . ALA B 1 87 ? -30.040 -28.985 24.119 1.00 40.51 87 ALA B C 1
ATOM 1304 O O . ALA B 1 87 ? -31.202 -29.324 24.389 1.00 41.92 87 ALA B O 1
ATOM 1306 N N . ASP B 1 88 ? -29.769 -28.189 23.117 1.00 40.98 88 ASP B N 1
ATOM 1307 C CA . ASP B 1 88 ? -30.818 -27.762 22.245 1.00 41.94 88 ASP B CA 1
ATOM 1308 C C . ASP B 1 88 ? -31.692 -28.868 21.708 1.00 43.62 88 ASP B C 1
ATOM 1309 O O . ASP B 1 88 ? -32.842 -28.664 21.504 1.00 44.25 88 ASP B O 1
ATOM 1314 N N . HIS B 1 89 ? -31.158 -30.043 21.477 1.00 46.18 89 HIS B N 1
ATOM 1315 C CA . HIS B 1 89 ? -31.821 -31.006 20.642 1.00 48.92 89 HIS B CA 1
ATOM 1316 C C . HIS B 1 89 ? -32.764 -31.768 21.487 1.00 51.45 89 HIS B C 1
ATOM 1317 O O . HIS B 1 89 ? -33.607 -32.472 20.998 1.00 52.70 89 HIS B O 1
ATOM 1324 N N . ILE B 1 90 ? -32.643 -31.631 22.784 1.00 53.71 90 ILE B N 1
ATOM 1325 C CA . ILE B 1 90 ? -33.589 -32.288 23.625 1.00 55.62 90 ILE B CA 1
ATOM 1326 C C . ILE B 1 90 ? -34.654 -31.385 24.196 1.00 57.11 90 ILE B C 1
ATOM 1327 O O . ILE B 1 90 ? -34.400 -30.606 25.081 1.00 56.78 90 ILE B O 1
ATOM 1332 N N . ARG B 1 91 ? -35.851 -31.464 23.630 1.00 20.00 91 ARG B N 1
ATOM 1333 C CA . ARG B 1 91 ? -36.108 -30.921 22.302 1.00 20.00 91 ARG B CA 1
ATOM 1334 C C . ARG B 1 91 ? -36.385 -29.447 22.398 1.00 20.00 91 ARG B C 1
ATOM 1335 O O . ARG B 1 91 ? -36.216 -28.865 23.457 1.00 64.01 91 ARG B O 1
#

Secondary structure (P-SEA, 3-state):
ccaaaaaaaaaaaaaaaccaaaaaaaaaacaaaaaaaaaacccccaaaaaaaaaaaaaaaccccccccccaaaaaaaaaaaaaaaaac/ccaaaaaaaaaaaaaaaaccaaaaaaaaaacaaaaaaaaaaaccccaaaaaaaaaaaaaaaccccccccccaaaaaaaaaaaaaaaacc

Sequence (177 aa):
TASDDEAVTALALSAAKGNGRALEAFIKATQQDVWRFVAYLSDVGSADDLTQETFLRAIGAIPRFSARSSARTWLLAIARHVVADHIRATASDDEAVTALALSAAKGNGRALEAFIKATQQDVWRFVAYLSDVGSADDLTQETFLRAIGAIPRFSARSSARTWLLAIARHVVADHIR

CATH classification: 1.10.1740.10